Protein AF-A0A7W6DTB0-F1 (afdb_monomer_lite)

Radius of gyration: 39.75 Å; chains: 1; bounding box: 128×56×77 Å

Structure (mmCIF, N/CA/C/O backbone):
data_AF-A0A7W6DTB0-F1
#
_entry.id   AF-A0A7W6DTB0-F1
#
loop_
_atom_site.group_PDB
_atom_site.id
_atom_site.type_symbol
_atom_site.label_atom_id
_atom_site.label_alt_id
_atom_site.label_comp_id
_atom_site.label_asym_id
_atom_site.label_entity_id
_atom_site.label_seq_id
_atom_site.pdbx_PDB_ins_code
_atom_site.Cartn_x
_atom_site.Cartn_y
_atom_site.Cartn_z
_atom_site.occupancy
_atom_site.B_iso_or_equiv
_atom_site.auth_seq_id
_atom_site.auth_comp_id
_atom_site.auth_asym_id
_atom_site.auth_atom_id
_atom_site.pdbx_PDB_model_num
ATOM 1 N N . MET A 1 1 ? 12.690 -7.820 -16.569 1.00 43.00 1 MET A N 1
ATOM 2 C CA . MET A 1 1 ? 12.159 -7.393 -17.875 1.00 43.00 1 MET A CA 1
ATOM 3 C C . MET A 1 1 ? 13.082 -7.971 -18.919 1.00 43.00 1 MET A C 1
ATOM 5 O O . MET A 1 1 ? 14.221 -7.527 -18.996 1.00 43.00 1 MET A O 1
ATOM 9 N N . ASP A 1 2 ? 12.635 -8.997 -19.634 1.00 51.28 2 ASP A N 1
ATOM 10 C CA . ASP A 1 2 ? 13.406 -9.548 -20.745 1.00 51.28 2 ASP A CA 1
ATOM 11 C C . ASP A 1 2 ? 13.369 -8.548 -21.901 1.00 51.28 2 ASP A C 1
ATOM 13 O O . ASP A 1 2 ? 12.318 -8.276 -22.479 1.00 51.28 2 ASP A O 1
ATOM 17 N N . MET A 1 3 ? 14.513 -7.928 -22.186 1.00 57.84 3 MET A N 1
ATOM 18 C CA . MET A 1 3 ? 14.693 -7.148 -23.405 1.00 57.84 3 MET A CA 1
ATOM 19 C C . MET A 1 3 ? 14.917 -8.126 -24.557 1.00 57.84 3 MET A C 1
ATOM 21 O O . MET A 1 3 ? 15.888 -8.884 -24.523 1.00 57.84 3 MET A O 1
ATOM 25 N N . LEU A 1 4 ? 14.048 -8.093 -25.574 1.00 69.25 4 LEU A N 1
ATOM 26 C CA . LEU A 1 4 ? 14.303 -8.800 -26.830 1.00 69.25 4 LEU A CA 1
ATOM 27 C C . LEU A 1 4 ? 15.646 -8.338 -27.404 1.00 69.25 4 LEU A C 1
ATOM 29 O O . LEU A 1 4 ? 15.874 -7.137 -27.573 1.00 69.25 4 LEU A O 1
ATOM 33 N N . LYS A 1 5 ? 16.530 -9.292 -27.704 1.00 81.19 5 LYS A N 1
ATOM 34 C CA . LYS A 1 5 ? 17.807 -9.019 -28.364 1.00 81.19 5 LYS A CA 1
ATOM 35 C C . LYS A 1 5 ? 17.602 -9.077 -29.880 1.00 81.19 5 LYS A C 1
ATOM 37 O O . LYS A 1 5 ? 16.767 -9.842 -30.352 1.00 81.19 5 LYS A O 1
ATOM 42 N N . PRO A 1 6 ? 18.385 -8.323 -30.668 1.00 72.00 6 PRO A N 1
ATOM 43 C CA . PRO A 1 6 ? 18.255 -8.310 -32.128 1.00 72.00 6 PRO A CA 1
ATOM 44 C C . PRO A 1 6 ? 18.489 -9.684 -32.775 1.00 72.00 6 PRO A C 1
ATOM 46 O O . PRO A 1 6 ? 17.991 -9.923 -33.864 1.00 72.00 6 PRO A O 1
ATOM 49 N N . ALA A 1 7 ? 19.203 -10.590 -32.098 1.00 76.12 7 ALA A N 1
ATOM 50 C CA . ALA A 1 7 ? 19.428 -11.963 -32.552 1.00 76.12 7 ALA A CA 1
ATOM 51 C C . ALA A 1 7 ? 18.181 -12.868 -32.461 1.00 76.12 7 ALA A C 1
ATOM 53 O O . ALA A 1 7 ? 18.170 -13.932 -33.070 1.00 76.12 7 ALA A O 1
ATOM 54 N N . ASP A 1 8 ? 17.149 -12.453 -31.718 1.00 80.00 8 ASP A N 1
ATOM 55 C CA . ASP A 1 8 ? 15.912 -13.218 -31.516 1.00 80.00 8 ASP A CA 1
ATOM 56 C C . ASP A 1 8 ? 14.785 -12.762 -32.466 1.00 80.00 8 ASP A C 1
ATOM 58 O O . ASP A 1 8 ? 13.648 -13.232 -32.368 1.00 80.00 8 ASP A O 1
ATOM 62 N N . LEU A 1 9 ? 15.068 -11.806 -33.361 1.00 81.88 9 LEU A N 1
ATOM 63 C CA . LEU A 1 9 ? 14.091 -11.268 -34.303 1.00 81.88 9 LEU A CA 1
ATOM 64 C C . LEU A 1 9 ? 14.043 -12.114 -35.587 1.00 81.88 9 LEU A C 1
ATOM 66 O O . LEU A 1 9 ? 15.088 -12.507 -36.098 1.00 81.88 9 LEU A O 1
ATOM 70 N N . PRO A 1 10 ? 12.848 -12.363 -36.149 1.00 86.19 10 PRO A N 1
ATOM 71 C CA . PRO A 1 10 ? 12.726 -13.004 -37.453 1.00 86.19 10 PRO A CA 1
ATOM 72 C C . PRO A 1 10 ? 13.359 -12.157 -38.568 1.00 86.19 10 PRO A C 1
ATOM 74 O O . PRO A 1 10 ? 13.127 -10.953 -38.623 1.00 86.19 10 PRO A O 1
ATOM 77 N N . ASP A 1 11 ? 14.062 -12.792 -39.507 1.00 85.19 11 ASP A N 1
ATOM 78 C CA . ASP A 1 11 ? 14.639 -12.121 -40.689 1.00 85.19 11 ASP A CA 1
ATOM 79 C C . ASP A 1 11 ? 13.608 -11.845 -41.805 1.00 85.19 11 ASP A C 1
ATOM 81 O O . ASP A 1 11 ? 13.894 -11.148 -42.781 1.00 85.19 11 ASP A O 1
ATOM 85 N N . ASP A 1 12 ? 12.390 -12.384 -41.684 1.00 89.69 12 ASP A N 1
ATOM 86 C CA . ASP A 1 12 ? 11.312 -12.140 -42.642 1.00 89.69 12 ASP A CA 1
ATOM 87 C C . ASP A 1 12 ? 10.673 -10.758 -42.424 1.00 89.69 12 ASP A C 1
ATOM 89 O O . ASP A 1 12 ? 10.117 -10.446 -41.367 1.00 89.69 12 ASP A O 1
ATOM 93 N N . ILE A 1 13 ? 10.692 -9.939 -43.478 1.00 89.75 13 ILE A N 1
ATOM 94 C CA . ILE A 1 13 ? 10.118 -8.589 -43.509 1.00 89.75 13 ILE A CA 1
ATOM 95 C C . ILE A 1 13 ? 8.621 -8.613 -43.162 1.00 89.75 13 ILE A C 1
ATOM 97 O O . ILE A 1 13 ? 8.130 -7.683 -42.516 1.00 89.75 13 ILE A O 1
ATOM 101 N N . ALA A 1 14 ? 7.880 -9.646 -43.576 1.00 90.56 14 ALA A N 1
ATOM 102 C CA . ALA A 1 14 ? 6.459 -9.760 -43.251 1.00 90.56 14 ALA A CA 1
ATOM 103 C C . ALA A 1 14 ? 6.244 -10.013 -41.748 1.00 90.56 14 ALA A C 1
ATOM 105 O O . ALA A 1 14 ? 5.411 -9.349 -41.123 1.00 90.56 14 ALA A O 1
ATOM 106 N N . ALA A 1 15 ? 7.047 -10.898 -41.153 1.00 86.62 15 ALA A N 1
ATOM 107 C CA . ALA A 1 15 ? 7.023 -11.184 -39.721 1.00 86.62 15 ALA A CA 1
ATOM 108 C C . ALA A 1 15 ? 7.429 -9.963 -38.871 1.00 86.62 15 ALA A C 1
ATOM 110 O O . ALA A 1 15 ? 6.774 -9.661 -37.871 1.00 86.62 15 ALA A O 1
ATOM 111 N N . LEU A 1 16 ? 8.442 -9.200 -39.298 1.00 88.69 16 LEU A N 1
ATOM 112 C CA . LEU A 1 16 ? 8.864 -7.967 -38.621 1.00 88.69 16 LEU A CA 1
ATOM 113 C C . LEU A 1 16 ? 7.779 -6.884 -38.636 1.00 88.69 16 LEU A C 1
ATOM 115 O O . LEU A 1 16 ? 7.526 -6.249 -37.612 1.00 88.69 16 LEU A O 1
ATOM 119 N N . LYS A 1 17 ? 7.093 -6.695 -39.771 1.00 88.50 17 LYS A N 1
ATOM 120 C CA . LYS A 1 17 ? 5.973 -5.744 -39.876 1.00 88.50 17 LYS A CA 1
ATOM 121 C C . LYS A 1 17 ? 4.813 -6.128 -38.957 1.00 88.50 17 LYS A C 1
ATOM 123 O O . LYS A 1 17 ? 4.250 -5.256 -38.301 1.00 88.50 17 LYS A O 1
ATOM 128 N N . ALA A 1 18 ? 4.487 -7.418 -38.861 1.00 89.31 18 ALA A N 1
ATOM 129 C CA . ALA A 1 18 ? 3.447 -7.902 -37.954 1.00 89.31 18 ALA A CA 1
ATOM 130 C C . ALA A 1 18 ? 3.811 -7.665 -36.475 1.00 89.31 18 ALA A C 1
ATOM 132 O O . ALA A 1 18 ? 2.971 -7.214 -35.694 1.00 89.31 18 ALA A O 1
ATOM 133 N N . LEU A 1 19 ? 5.072 -7.902 -36.095 1.00 87.69 19 LEU A N 1
ATOM 134 C CA . LEU A 1 19 ? 5.568 -7.627 -34.743 1.00 87.69 19 LEU A CA 1
ATOM 135 C C . LEU A 1 19 ? 5.552 -6.132 -34.403 1.00 87.69 19 LEU A C 1
ATOM 137 O O . LEU A 1 19 ? 5.203 -5.784 -33.273 1.00 87.69 19 LEU A O 1
ATOM 141 N N . LEU A 1 20 ? 5.890 -5.259 -35.358 1.00 91.38 20 LEU A N 1
ATOM 142 C CA . LEU A 1 20 ? 5.845 -3.807 -35.174 1.00 91.38 20 LEU A CA 1
ATOM 143 C C . LEU A 1 20 ? 4.415 -3.335 -34.898 1.00 91.38 20 LEU A C 1
ATOM 145 O O . LEU A 1 20 ? 4.182 -2.688 -33.883 1.00 91.38 20 LEU A O 1
ATOM 149 N N . VAL A 1 21 ? 3.450 -3.744 -35.726 1.00 93.50 21 VAL A N 1
ATOM 150 C CA . VAL A 1 21 ? 2.033 -3.386 -35.545 1.00 93.50 21 VAL A CA 1
ATOM 151 C C . VAL A 1 21 ? 1.495 -3.916 -34.211 1.00 93.50 21 VAL A C 1
ATOM 153 O O . VAL A 1 21 ? 0.800 -3.205 -33.487 1.00 93.50 21 VAL A O 1
ATOM 156 N N . ALA A 1 22 ? 1.860 -5.143 -33.827 1.00 88.44 22 ALA A N 1
ATOM 157 C CA . ALA A 1 22 ? 1.487 -5.692 -32.524 1.00 88.44 22 ALA A CA 1
ATOM 158 C C . ALA A 1 22 ? 2.135 -4.923 -31.355 1.00 88.44 22 ALA A C 1
ATOM 160 O O . ALA A 1 22 ? 1.520 -4.755 -30.301 1.00 88.44 22 ALA A O 1
ATOM 161 N N . SER A 1 23 ? 3.374 -4.455 -31.525 1.00 88.81 23 SER A N 1
ATOM 162 C CA . SER A 1 23 ? 4.086 -3.632 -30.543 1.00 88.81 23 SER A CA 1
ATOM 163 C C . SER A 1 23 ? 3.451 -2.251 -30.390 1.00 88.81 23 SER A C 1
ATOM 165 O O . SER A 1 23 ? 3.178 -1.829 -29.269 1.00 88.81 23 SER A O 1
ATOM 167 N N . GLU A 1 24 ? 3.138 -1.588 -31.502 1.00 93.75 24 GLU A N 1
ATOM 168 C CA . GLU A 1 24 ? 2.432 -0.305 -31.527 1.00 93.75 24 GLU A CA 1
ATOM 169 C C . GLU A 1 24 ? 1.054 -0.422 -30.871 1.00 93.75 24 GLU A C 1
ATOM 171 O O . GLU A 1 24 ? 0.718 0.390 -30.013 1.00 93.75 24 GLU A O 1
ATOM 176 N N . GLY A 1 25 ? 0.307 -1.495 -31.154 1.00 91.69 25 GLY A N 1
ATOM 177 C CA . GLY A 1 25 ? -0.966 -1.774 -30.488 1.00 91.69 25 GLY A CA 1
ATOM 178 C C . GLY A 1 25 ? -0.838 -1.939 -28.968 1.00 91.69 25 GLY A C 1
ATOM 179 O O . GLY A 1 25 ? -1.656 -1.406 -28.219 1.00 91.69 25 GLY A O 1
ATOM 180 N N . ARG A 1 26 ? 0.205 -2.627 -28.479 1.00 90.81 26 ARG A N 1
ATOM 181 C CA . ARG A 1 26 ? 0.488 -2.721 -27.031 1.00 90.81 26 ARG A CA 1
ATOM 182 C C . ARG A 1 26 ? 0.899 -1.377 -26.433 1.00 90.81 26 ARG A C 1
ATOM 184 O O . ARG A 1 26 ? 0.543 -1.098 -25.292 1.00 90.81 26 ARG A O 1
ATOM 191 N N . ASN A 1 27 ? 1.649 -0.563 -27.171 1.00 93.75 27 ASN A N 1
ATOM 192 C CA . ASN A 1 27 ? 2.088 0.751 -26.708 1.00 93.75 27 ASN A CA 1
ATOM 193 C C . ASN A 1 27 ? 0.919 1.733 -26.605 1.00 93.75 27 ASN A C 1
ATOM 195 O O . ASN A 1 27 ? 0.839 2.437 -25.607 1.00 93.75 27 ASN A O 1
ATOM 199 N N . LEU A 1 28 ? -0.017 1.718 -27.558 1.00 94.56 28 LEU A N 1
ATOM 200 C CA . LEU A 1 28 ? -1.231 2.535 -27.493 1.00 94.56 28 LEU A CA 1
ATOM 201 C C . LEU A 1 28 ? -2.075 2.194 -26.260 1.00 94.56 28 LEU A C 1
ATOM 203 O O . LEU A 1 28 ? -2.397 3.085 -25.489 1.00 94.56 28 LEU A O 1
ATOM 207 N N . ARG A 1 29 ? -2.315 0.905 -25.983 1.00 91.44 29 ARG A N 1
ATOM 208 C CA . ARG A 1 29 ? -3.043 0.484 -24.767 1.00 91.44 29 ARG A CA 1
ATOM 209 C C . ARG A 1 29 ? -2.357 0.938 -23.478 1.00 91.44 29 ARG A C 1
ATOM 211 O O . ARG A 1 29 ? -3.016 1.335 -22.522 1.00 91.44 29 ARG A O 1
ATOM 218 N N . LYS A 1 30 ? -1.021 0.869 -23.436 1.00 93.38 30 LYS A N 1
ATOM 219 C CA . LYS A 1 30 ? -0.243 1.379 -22.298 1.00 93.38 30 LYS A CA 1
ATOM 220 C C . LYS A 1 30 ? -0.363 2.894 -22.176 1.00 93.38 30 LYS A C 1
ATOM 222 O O . LYS A 1 30 ? -0.465 3.374 -21.054 1.00 93.38 30 LYS A O 1
ATOM 227 N N . GLN A 1 31 ? -0.368 3.619 -23.293 1.00 95.44 31 GLN A N 1
ATOM 228 C CA . GLN A 1 31 ? -0.538 5.067 -23.302 1.00 95.44 31 GLN A CA 1
ATOM 229 C C . GLN A 1 31 ? -1.930 5.460 -22.799 1.00 95.44 31 GLN A C 1
ATOM 231 O O . GLN A 1 31 ? -2.016 6.246 -21.866 1.00 95.44 31 GLN A O 1
ATOM 236 N N . ASP A 1 32 ? -2.991 4.810 -23.287 1.00 94.56 32 ASP A N 1
ATOM 237 C CA . ASP A 1 32 ? -4.358 5.023 -22.796 1.00 94.56 32 ASP A CA 1
ATOM 238 C C . ASP A 1 32 ? -4.449 4.791 -21.278 1.00 94.56 32 ASP A C 1
ATOM 240 O O . ASP A 1 32 ? -5.110 5.536 -20.552 1.00 94.56 32 ASP A O 1
ATOM 244 N N . ARG A 1 33 ? -3.747 3.770 -20.765 1.00 91.12 33 ARG A N 1
ATOM 245 C CA . ARG A 1 33 ? -3.700 3.482 -19.328 1.00 91.12 33 ARG A CA 1
ATOM 246 C C . ARG A 1 33 ? -2.924 4.536 -18.542 1.00 91.12 33 ARG A C 1
ATOM 248 O O . ARG A 1 33 ? -3.347 4.885 -17.442 1.00 91.12 33 ARG A O 1
ATOM 255 N N . ILE A 1 34 ? -1.803 5.020 -19.073 1.00 96.44 34 ILE A N 1
ATOM 256 C CA . ILE A 1 34 ? -1.033 6.112 -18.466 1.00 96.44 34 ILE A CA 1
ATOM 257 C C . ILE A 1 34 ? -1.914 7.357 -18.378 1.00 96.44 34 ILE A C 1
ATOM 259 O O . ILE A 1 34 ? -2.059 7.900 -17.288 1.00 96.44 34 ILE A O 1
ATOM 263 N N . ASP A 1 35 ? -2.589 7.728 -19.463 1.00 95.50 35 ASP A N 1
ATOM 264 C CA . ASP A 1 35 ? -3.450 8.909 -19.517 1.00 95.50 35 ASP A CA 1
ATOM 265 C C . ASP A 1 35 ? -4.614 8.807 -18.505 1.00 95.50 35 ASP A C 1
ATOM 267 O O . ASP A 1 35 ? -4.926 9.764 -17.789 1.00 95.50 35 ASP A O 1
ATOM 271 N N . GLN A 1 36 ? -5.227 7.623 -18.371 1.00 94.50 36 GLN A N 1
ATOM 272 C CA . GLN A 1 36 ? -6.241 7.355 -17.339 1.00 94.50 36 GLN A CA 1
ATOM 273 C C . GLN A 1 36 ? -5.690 7.513 -15.916 1.00 94.50 36 GLN A C 1
ATOM 275 O O . GLN A 1 36 ? -6.334 8.131 -15.064 1.00 94.50 36 GLN A O 1
ATOM 280 N N . LEU A 1 37 ? -4.514 6.943 -15.642 1.00 93.88 37 LEU A N 1
ATOM 281 C CA . LEU A 1 37 ? -3.882 7.004 -14.324 1.00 93.88 37 LEU A CA 1
ATOM 282 C C . LEU A 1 37 ? -3.453 8.431 -13.975 1.00 93.88 37 LEU A C 1
ATOM 284 O O . LEU A 1 37 ? -3.647 8.866 -12.842 1.00 93.88 37 LEU A O 1
ATOM 288 N N . GLU A 1 38 ? -2.920 9.182 -14.936 1.00 95.75 38 GLU A N 1
ATOM 289 C CA . GLU A 1 38 ? -2.557 10.586 -14.753 1.00 95.75 38 GLU A CA 1
ATOM 290 C C . GLU A 1 38 ? -3.780 11.441 -14.412 1.00 95.75 38 GLU A C 1
ATOM 292 O O . GLU A 1 38 ? -3.711 12.264 -13.494 1.00 95.75 38 GLU A O 1
ATOM 297 N N . LYS A 1 39 ? -4.922 11.196 -15.070 1.00 94.75 39 LYS A N 1
ATOM 298 C CA . LYS A 1 39 ? -6.191 11.856 -14.741 1.00 94.75 39 LYS A CA 1
ATOM 299 C C . LYS A 1 39 ? -6.649 11.539 -13.314 1.00 94.75 39 LYS A C 1
ATOM 301 O O . LYS A 1 39 ? -6.929 12.463 -12.556 1.00 94.75 39 LYS A O 1
ATOM 306 N N . LEU A 1 40 ? -6.658 10.264 -12.922 1.00 91.31 40 LEU A N 1
ATOM 307 C CA . LEU A 1 40 ? -7.021 9.838 -11.561 1.00 91.31 40 LEU A CA 1
ATOM 308 C C . LEU A 1 40 ? -6.123 10.483 -10.499 1.00 91.31 40 LEU A C 1
ATOM 310 O O . LEU A 1 40 ? -6.605 10.980 -9.483 1.00 91.31 40 LEU A O 1
ATOM 314 N N . VAL A 1 41 ? -4.811 10.527 -10.744 1.00 94.62 41 VAL A N 1
ATOM 315 C CA . VAL A 1 41 ? -3.854 11.178 -9.841 1.00 94.62 41 VAL A CA 1
ATOM 316 C C . VAL A 1 41 ? -4.104 12.686 -9.763 1.00 94.62 41 VAL A C 1
ATOM 318 O O . VAL A 1 41 ? -3.995 13.264 -8.679 1.00 94.62 41 VAL A O 1
ATOM 321 N N . ALA A 1 42 ? -4.435 13.341 -10.878 1.00 90.31 42 ALA A N 1
ATOM 322 C CA . ALA A 1 42 ? -4.774 14.761 -10.893 1.00 90.31 42 ALA A CA 1
ATOM 323 C C . ALA A 1 42 ? -6.057 15.054 -10.096 1.00 90.31 42 ALA A C 1
ATOM 325 O O . ALA A 1 42 ? -6.061 15.976 -9.274 1.00 90.31 42 ALA A O 1
ATOM 326 N N . ASP A 1 43 ? -7.100 14.240 -10.272 1.00 86.69 43 ASP A N 1
ATOM 327 C CA . ASP A 1 43 ? -8.366 14.352 -9.542 1.00 86.69 43 ASP A CA 1
ATOM 328 C C . ASP A 1 43 ? -8.158 14.125 -8.036 1.00 86.69 43 ASP A C 1
ATOM 330 O O . ASP A 1 43 ? -8.601 14.929 -7.213 1.00 86.69 43 ASP A O 1
ATOM 334 N N . PHE A 1 44 ? -7.374 13.111 -7.661 1.00 86.62 44 PHE A N 1
ATOM 335 C CA . PHE A 1 44 ? -7.046 12.825 -6.264 1.00 86.62 44 PHE A CA 1
ATOM 336 C C . PHE A 1 44 ? -6.222 13.946 -5.613 1.00 86.62 44 PHE A C 1
ATOM 338 O O . PHE A 1 44 ? -6.500 14.374 -4.492 1.00 86.62 44 PHE A O 1
ATOM 345 N N . ARG A 1 45 ? -5.232 14.498 -6.328 1.00 85.69 45 ARG A N 1
ATOM 346 C CA . ARG A 1 45 ? -4.463 15.664 -5.856 1.00 85.69 45 ARG A CA 1
ATOM 347 C C . ARG A 1 45 ? -5.350 16.890 -5.673 1.00 85.69 45 ARG A C 1
ATOM 349 O O . ARG A 1 45 ? -5.145 17.639 -4.721 1.00 85.69 45 ARG A O 1
ATOM 356 N N . ARG A 1 46 ? -6.331 17.096 -6.552 1.00 83.56 46 ARG A N 1
ATOM 357 C CA . ARG A 1 46 ? -7.311 18.178 -6.422 1.00 83.56 46 ARG A CA 1
ATOM 358 C C . ARG A 1 46 ? -8.263 17.954 -5.246 1.00 83.56 46 ARG A C 1
AT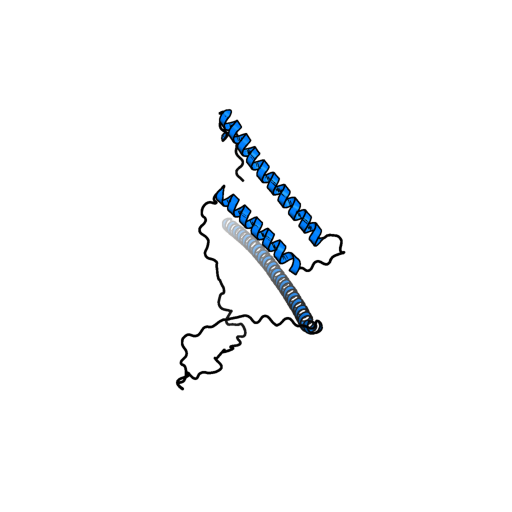OM 360 O O . ARG A 1 46 ? -8.610 18.929 -4.595 1.00 83.56 46 ARG A O 1
ATOM 367 N N . ALA A 1 47 ? -8.649 16.718 -4.942 1.00 78.88 47 ALA A N 1
ATOM 368 C CA . ALA A 1 47 ? -9.464 16.407 -3.768 1.00 78.88 47 ALA A CA 1
ATOM 369 C C . ALA A 1 47 ? -8.698 16.643 -2.451 1.00 78.88 47 ALA A C 1
ATOM 371 O O . ALA A 1 47 ? -9.226 17.262 -1.532 1.00 78.88 47 ALA A O 1
ATOM 372 N N . LEU A 1 48 ? -7.430 16.220 -2.376 1.00 74.31 48 LEU A N 1
ATOM 373 C CA . LEU A 1 48 ? -6.602 16.372 -1.170 1.00 74.31 48 LEU A CA 1
ATOM 374 C C . LEU A 1 48 ? -6.087 17.799 -0.943 1.00 74.31 48 LEU A C 1
ATOM 376 O O . LEU A 1 48 ? -6.012 18.265 0.194 1.00 74.31 48 LEU A O 1
ATOM 380 N N . PHE A 1 49 ? -5.673 18.474 -2.017 1.00 78.56 49 PHE A N 1
ATOM 381 C CA . PHE A 1 49 ? -4.942 19.746 -1.957 1.00 78.56 49 PHE A CA 1
ATOM 382 C C . PHE A 1 49 ? -5.640 20.884 -2.712 1.00 78.56 49 PHE A C 1
ATOM 384 O O . PHE A 1 49 ? -5.043 21.942 -2.919 1.00 78.56 49 PHE A O 1
ATOM 391 N N . GLY A 1 50 ? -6.885 20.682 -3.149 1.00 72.75 50 GLY A N 1
ATOM 392 C CA . GLY A 1 50 ? -7.691 21.701 -3.817 1.00 72.75 50 GLY A CA 1
ATOM 393 C C . GLY A 1 50 ? -7.971 22.916 -2.936 1.00 72.75 50 GLY A C 1
ATOM 394 O O . GLY A 1 50 ? -7.631 22.960 -1.752 1.00 72.75 50 GLY A O 1
ATOM 395 N N . ALA A 1 51 ? -8.593 23.941 -3.528 1.00 66.56 51 ALA A N 1
ATOM 396 C CA . ALA A 1 51 ? -8.963 25.150 -2.801 1.00 66.56 51 ALA A CA 1
ATOM 397 C C . ALA A 1 51 ? -9.758 24.764 -1.542 1.00 66.56 51 ALA A C 1
ATOM 399 O O . ALA A 1 51 ? -10.814 24.150 -1.652 1.00 66.56 51 ALA A O 1
ATOM 400 N N . ARG A 1 52 ? -9.229 25.127 -0.362 1.00 56.16 52 ARG A N 1
ATOM 401 C CA . ARG A 1 52 ? -9.683 24.792 1.012 1.00 56.16 52 ARG A CA 1
ATOM 402 C C . ARG A 1 52 ? -11.149 25.161 1.350 1.00 56.16 52 ARG A C 1
ATOM 404 O O . ARG A 1 52 ? -11.492 25.223 2.527 1.00 56.16 52 ARG A O 1
ATOM 411 N N . SER A 1 53 ? -11.990 25.464 0.364 1.00 54.91 53 SER A N 1
ATOM 412 C CA . SER A 1 53 ? -13.347 25.988 0.527 1.00 54.91 53 SER A CA 1
ATOM 413 C C . SER A 1 53 ? -14.409 24.923 0.802 1.00 54.91 53 SER A C 1
ATOM 415 O O . SER A 1 53 ? -15.486 25.280 1.263 1.00 54.91 53 SER A O 1
ATOM 417 N N . GLU A 1 54 ? -14.132 23.641 0.582 1.00 57.84 54 GLU A N 1
ATOM 418 C CA . GLU A 1 54 ? -15.051 22.561 0.943 1.00 57.84 54 GLU A CA 1
ATOM 419 C C . GLU A 1 54 ? -14.256 21.524 1.728 1.00 57.84 54 GLU A C 1
ATOM 421 O O . GLU A 1 54 ? -13.469 20.760 1.172 1.00 57.84 54 GLU A O 1
ATOM 426 N N . LYS A 1 55 ? -14.401 21.530 3.057 1.00 58.66 55 LYS A N 1
ATOM 427 C CA . LYS A 1 55 ? -13.969 20.388 3.865 1.00 58.66 55 LYS A CA 1
ATOM 428 C C . LYS A 1 55 ? -14.878 19.222 3.471 1.00 58.66 55 LYS A C 1
ATOM 430 O O . LYS A 1 55 ? -15.996 19.147 3.961 1.00 58.66 55 LYS A O 1
ATOM 435 N N . THR A 1 56 ? -14.426 18.398 2.532 1.00 62.69 56 THR A N 1
ATOM 436 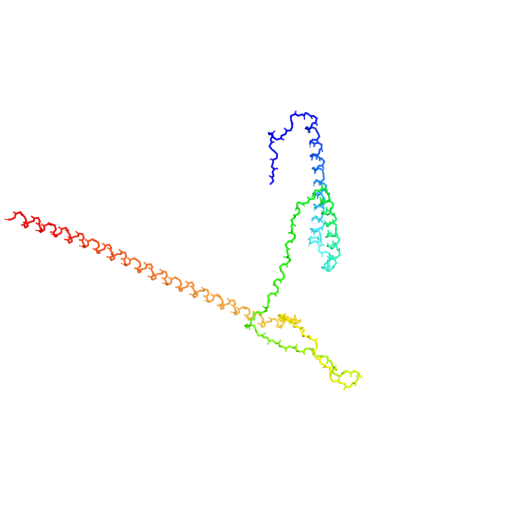C CA . THR A 1 56 ? -15.114 17.161 2.148 1.00 62.69 56 THR A CA 1
ATOM 437 C C . THR A 1 56 ? -14.910 16.147 3.269 1.00 62.69 56 THR A C 1
ATOM 439 O O . THR A 1 56 ? -13.787 15.990 3.757 1.00 62.69 56 THR A O 1
ATOM 442 N N . ASP A 1 57 ? -15.995 15.529 3.724 1.00 67.25 57 ASP A N 1
ATOM 443 C CA . ASP A 1 57 ? -15.979 14.521 4.784 1.00 67.25 57 ASP A CA 1
ATOM 444 C C . ASP A 1 57 ? -15.234 13.262 4.296 1.00 67.25 57 ASP A C 1
ATOM 446 O O . ASP A 1 57 ? -15.521 12.801 3.190 1.00 67.25 57 ASP A O 1
ATOM 450 N N . PRO A 1 58 ? -14.272 12.698 5.052 1.00 66.06 58 PRO A N 1
ATOM 451 C CA . PRO A 1 58 ? -13.615 11.440 4.706 1.00 66.06 58 PRO A CA 1
ATOM 452 C C . PRO A 1 58 ? -14.570 10.294 4.339 1.00 66.06 58 PRO A C 1
ATOM 454 O O . PRO A 1 58 ? -14.255 9.538 3.420 1.00 66.06 58 PRO A O 1
ATOM 457 N N . GLU A 1 59 ? -15.741 10.202 4.981 1.00 67.94 59 GLU A N 1
ATOM 458 C CA . GLU A 1 59 ? -16.765 9.185 4.668 1.00 67.94 59 GLU A CA 1
ATOM 459 C C . GLU A 1 59 ? -17.369 9.365 3.260 1.00 67.94 59 GLU A C 1
ATOM 461 O O . GLU A 1 59 ? -17.826 8.410 2.639 1.00 67.94 59 GLU A O 1
ATOM 466 N N . GLN A 1 60 ? -17.299 10.570 2.682 1.00 67.31 60 GLN A N 1
ATOM 467 C CA . GLN A 1 60 ? -17.779 10.840 1.322 1.00 67.31 60 GLN A CA 1
ATOM 468 C C . GLN A 1 60 ? -16.879 10.212 0.236 1.00 67.31 60 GLN A C 1
ATOM 470 O O . GLN A 1 60 ? -17.307 10.077 -0.912 1.00 67.31 60 GLN A O 1
ATOM 475 N N . PHE A 1 61 ? -15.643 9.815 0.569 1.00 74.50 61 PHE A N 1
ATOM 476 C CA . PHE A 1 61 ? -14.727 9.169 -0.376 1.00 74.50 61 PHE A CA 1
ATOM 477 C C . PHE A 1 61 ? -14.874 7.648 -0.438 1.00 74.50 61 PHE A C 1
ATOM 479 O O . PHE A 1 61 ? -14.391 7.068 -1.405 1.00 74.50 61 PHE A O 1
ATOM 486 N N . GLU A 1 62 ? -15.528 7.000 0.531 1.00 79.56 62 GLU A N 1
ATOM 487 C CA . GLU A 1 62 ? -15.626 5.531 0.566 1.00 79.56 62 GLU A CA 1
ATOM 488 C C . GLU A 1 62 ? -16.285 4.979 -0.699 1.00 79.56 62 GLU A C 1
ATOM 490 O O . GLU A 1 62 ? -15.698 4.135 -1.370 1.00 79.56 62 GLU A O 1
ATOM 495 N N . LEU A 1 63 ? -17.418 5.551 -1.115 1.00 79.50 63 LEU A N 1
ATOM 496 C CA . LEU A 1 63 ? -18.107 5.120 -2.334 1.00 79.50 63 LEU A CA 1
ATOM 497 C C . LEU A 1 63 ? -17.254 5.332 -3.597 1.00 79.50 63 LEU A C 1
ATOM 499 O O . LEU A 1 63 ? -17.196 4.473 -4.472 1.00 79.50 63 LEU A O 1
ATOM 503 N N . ALA A 1 64 ? -16.545 6.461 -3.686 1.00 79.44 64 ALA A N 1
ATOM 504 C CA . ALA A 1 64 ? -15.673 6.743 -4.826 1.00 79.44 64 ALA A CA 1
ATOM 505 C C . ALA A 1 64 ? -14.456 5.803 -4.873 1.00 79.44 64 ALA A C 1
ATOM 507 O O . ALA A 1 64 ? -13.979 5.459 -5.954 1.00 79.44 64 ALA A O 1
ATOM 508 N N . LEU A 1 65 ? -13.943 5.391 -3.712 1.00 85.12 65 LEU A N 1
ATOM 509 C CA . LEU A 1 65 ? -12.851 4.428 -3.609 1.00 85.12 65 LEU A CA 1
ATOM 510 C C . LEU A 1 65 ? -13.324 3.015 -3.968 1.00 85.12 65 LEU A C 1
ATOM 512 O O . LEU A 1 65 ? -12.634 2.342 -4.730 1.00 85.12 65 LEU A O 1
ATOM 516 N N . GLU A 1 66 ? -14.512 2.603 -3.521 1.00 85.81 66 GLU A N 1
ATOM 517 C CA . GLU A 1 66 ? -15.137 1.334 -3.919 1.00 85.81 66 GLU A CA 1
ATOM 518 C C . GLU A 1 66 ? -15.373 1.257 -5.439 1.00 85.81 66 GLU A C 1
ATOM 520 O O . GLU A 1 66 ? -15.079 0.234 -6.070 1.00 85.81 66 GLU A O 1
ATOM 525 N N . ASP A 1 67 ? -15.826 2.350 -6.062 1.00 87.25 67 ASP A N 1
ATOM 526 C CA . ASP A 1 67 ? -16.002 2.435 -7.517 1.00 87.25 67 ASP A CA 1
ATOM 527 C C . ASP A 1 67 ? -14.662 2.291 -8.263 1.00 87.25 67 ASP A C 1
ATOM 529 O O . ASP A 1 67 ? -14.573 1.596 -9.282 1.00 87.25 67 ASP A O 1
ATOM 533 N N . ILE A 1 68 ? -13.592 2.907 -7.744 1.00 86.25 68 ILE A N 1
ATOM 534 C CA . ILE A 1 68 ? -12.237 2.786 -8.303 1.00 86.25 68 ILE A CA 1
ATOM 535 C C . ILE A 1 68 ? -11.712 1.355 -8.152 1.00 86.25 68 ILE A C 1
ATOM 537 O O . ILE A 1 68 ? -11.171 0.802 -9.113 1.00 86.25 68 ILE A O 1
ATOM 541 N N . GLU A 1 69 ? -11.875 0.737 -6.983 1.00 88.69 69 GLU A N 1
ATOM 542 C CA . GLU A 1 69 ? -11.471 -0.651 -6.738 1.00 88.69 69 GLU A CA 1
ATOM 543 C C . GLU A 1 69 ? -12.206 -1.619 -7.669 1.00 88.69 69 GLU A C 1
ATOM 545 O O . GLU A 1 69 ? -11.590 -2.506 -8.267 1.00 88.69 69 GLU A O 1
ATOM 550 N N . THR A 1 70 ? -13.504 -1.396 -7.874 1.00 89.56 70 THR A N 1
ATOM 551 C CA . THR A 1 70 ? -14.325 -2.186 -8.795 1.00 89.56 70 THR A CA 1
ATOM 552 C C . THR A 1 70 ? -13.850 -2.021 -10.239 1.00 89.56 70 THR A C 1
ATOM 554 O O . THR A 1 70 ? -13.648 -3.014 -10.943 1.00 89.56 70 THR A O 1
ATOM 557 N N . ALA A 1 71 ? -13.589 -0.788 -10.684 1.00 83.94 71 ALA A N 1
ATOM 558 C CA . ALA A 1 71 ? -13.052 -0.522 -12.017 1.00 83.94 71 ALA A CA 1
ATOM 559 C C . ALA A 1 71 ? -11.668 -1.163 -12.223 1.00 83.94 71 ALA A C 1
ATOM 561 O O . ALA A 1 71 ? -11.389 -1.727 -13.282 1.00 83.94 71 ALA A O 1
ATOM 562 N N . MET A 1 72 ? -10.802 -1.132 -11.206 1.00 84.31 72 MET A N 1
ATOM 563 C CA . MET A 1 72 ? -9.512 -1.821 -11.239 1.00 84.31 72 MET A CA 1
ATOM 564 C C . MET A 1 72 ? -9.676 -3.339 -11.343 1.00 84.31 72 MET A C 1
ATOM 566 O O . MET A 1 72 ? -8.961 -3.967 -12.122 1.00 84.31 72 MET A O 1
ATOM 570 N N . ALA A 1 73 ? -10.613 -3.933 -10.601 1.00 88.88 73 ALA A N 1
ATOM 571 C CA . ALA A 1 73 ? -10.885 -5.365 -10.660 1.00 88.88 73 ALA A CA 1
ATOM 572 C C . ALA A 1 73 ? -11.358 -5.810 -12.053 1.00 88.88 73 ALA A C 1
ATOM 574 O O . ALA A 1 73 ? -10.912 -6.850 -12.538 1.00 88.88 73 ALA A O 1
ATOM 575 N N . VAL A 1 74 ? -12.195 -5.008 -12.722 1.00 87.00 74 VAL A N 1
ATOM 576 C CA . VAL A 1 74 ? -12.633 -5.266 -14.105 1.00 87.00 74 VAL A CA 1
ATOM 577 C C . VAL A 1 74 ? -11.444 -5.254 -15.063 1.00 87.00 74 VAL A C 1
ATOM 579 O O . VAL A 1 74 ? -11.239 -6.230 -15.780 1.00 87.00 74 VAL A O 1
ATOM 582 N N . VAL A 1 75 ? -10.607 -4.213 -15.021 1.00 80.19 75 VAL A N 1
ATOM 583 C CA . VAL A 1 75 ? -9.414 -4.119 -15.882 1.00 80.19 75 VAL A CA 1
ATOM 584 C C . VAL A 1 75 ? -8.461 -5.290 -15.634 1.00 80.19 75 VAL A C 1
ATOM 586 O O . VAL A 1 75 ? -7.980 -5.913 -16.574 1.00 80.19 75 VAL A O 1
ATOM 589 N N . HIS A 1 76 ? -8.221 -5.650 -14.371 1.00 78.50 76 HIS A N 1
ATOM 590 C CA . HIS A 1 76 ? -7.376 -6.796 -14.039 1.00 78.50 76 HIS A CA 1
ATOM 591 C C . HIS A 1 76 ? -7.957 -8.130 -14.524 1.00 78.50 76 HIS A C 1
ATOM 593 O O . HIS A 1 76 ? -7.193 -9.018 -14.907 1.00 78.50 76 HIS A O 1
ATOM 599 N N . ALA A 1 77 ? -9.282 -8.286 -14.525 1.00 83.00 77 ALA A N 1
ATOM 600 C CA . ALA A 1 77 ? -9.940 -9.463 -15.077 1.00 83.00 77 ALA A CA 1
ATOM 601 C C . ALA A 1 77 ? -9.825 -9.519 -16.611 1.00 83.00 77 ALA A C 1
ATOM 603 O O . ALA A 1 77 ? -9.565 -10.591 -17.158 1.00 83.00 77 ALA A O 1
ATOM 604 N N . GLU A 1 78 ? -9.962 -8.383 -17.299 1.00 79.94 78 GLU A N 1
ATOM 605 C CA . GLU A 1 78 ? -9.747 -8.271 -18.747 1.00 79.94 78 GLU A CA 1
ATOM 606 C C . GLU A 1 78 ? -8.294 -8.593 -19.126 1.00 79.94 78 GLU A C 1
ATOM 608 O O . GLU A 1 78 ? -8.052 -9.402 -20.023 1.00 79.94 78 GLU A O 1
ATOM 613 N N . ASP A 1 79 ? -7.324 -8.040 -18.394 1.00 76.19 79 ASP A N 1
ATOM 614 C CA . ASP A 1 79 ? -5.900 -8.323 -18.584 1.00 76.19 79 ASP A CA 1
ATOM 615 C C . ASP A 1 79 ? -5.587 -9.810 -18.360 1.00 76.19 79 ASP A C 1
ATOM 617 O O . ASP A 1 79 ? -4.890 -10.422 -19.167 1.00 76.19 79 ASP A O 1
ATOM 621 N N . ALA A 1 80 ? -6.145 -10.425 -17.310 1.00 78.00 80 ALA A N 1
ATOM 622 C CA . ALA A 1 80 ? -5.971 -11.851 -17.032 1.00 78.00 80 ALA A CA 1
ATOM 623 C C . ALA A 1 80 ? -6.660 -12.762 -18.066 1.00 78.00 80 ALA A C 1
ATOM 625 O O . ALA A 1 80 ? -6.248 -13.907 -18.242 1.00 78.00 80 ALA A O 1
ATOM 626 N N . ALA A 1 81 ? -7.700 -12.284 -18.752 1.00 77.25 81 ALA A N 1
ATOM 627 C CA . ALA A 1 81 ? -8.321 -13.009 -19.858 1.00 77.25 81 ALA A CA 1
ATOM 628 C C . ALA A 1 81 ? -7.487 -12.920 -21.149 1.00 77.25 81 ALA A C 1
ATOM 630 O O . ALA A 1 81 ? -7.472 -13.865 -21.938 1.00 77.25 81 ALA A O 1
ATOM 631 N N . LEU A 1 82 ? -6.797 -11.795 -21.364 1.00 73.56 82 LEU A N 1
ATOM 632 C CA . LEU A 1 82 ? -5.932 -11.564 -22.524 1.00 73.56 82 LEU A CA 1
ATOM 633 C C . LEU A 1 82 ? -4.552 -12.223 -22.381 1.00 73.56 82 LEU A C 1
ATOM 635 O O . LEU A 1 82 ? -4.011 -12.704 -23.377 1.00 73.56 82 LEU A O 1
ATOM 639 N N . ASP A 1 83 ? -3.993 -12.246 -21.171 1.00 68.94 83 ASP A N 1
ATOM 640 C CA . ASP A 1 83 ? -2.703 -12.858 -20.847 1.00 68.94 83 ASP A CA 1
ATOM 641 C C . ASP A 1 83 ? -2.797 -13.586 -19.489 1.00 68.94 83 ASP A C 1
ATOM 643 O O . ASP A 1 83 ? -2.516 -13.005 -18.432 1.00 68.94 83 ASP A O 1
ATOM 647 N N . PRO A 1 84 ? -3.274 -14.847 -19.478 1.00 68.56 84 PRO A N 1
ATOM 648 C CA . PRO A 1 84 ? -3.530 -15.566 -18.241 1.00 68.56 84 PRO A CA 1
ATOM 649 C C . PRO A 1 84 ? -2.226 -15.802 -17.470 1.00 68.56 84 PRO A C 1
ATOM 651 O O . PRO A 1 84 ? -1.309 -16.452 -17.983 1.00 68.56 84 PRO A O 1
ATOM 654 N N . PRO A 1 85 ? -2.122 -15.333 -16.210 1.00 64.25 85 PRO A N 1
ATOM 655 C CA . PRO A 1 85 ? -0.933 -15.571 -15.412 1.00 64.25 85 PRO A CA 1
ATOM 656 C C . PRO A 1 85 ? -0.760 -17.074 -15.180 1.00 64.25 85 PRO A C 1
ATOM 658 O O . PRO A 1 85 ? -1.717 -17.785 -14.867 1.00 64.25 85 PRO A O 1
ATOM 661 N N . ALA A 1 86 ? 0.479 -17.564 -15.292 1.00 69.25 86 ALA A N 1
ATOM 662 C CA . ALA A 1 86 ? 0.811 -18.950 -14.971 1.00 69.25 86 ALA A CA 1
ATOM 663 C C . ALA A 1 86 ? 0.251 -19.312 -13.585 1.00 69.25 86 ALA A C 1
ATOM 665 O O . ALA A 1 86 ? 0.538 -18.619 -12.604 1.00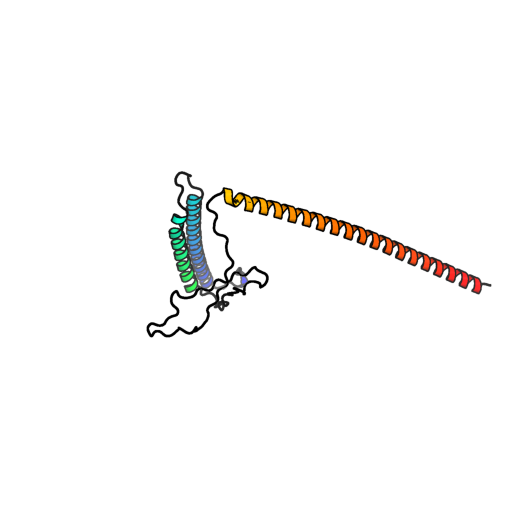 69.25 86 ALA A O 1
ATOM 666 N N . SER A 1 87 ? -0.558 -20.377 -13.510 1.00 60.72 87 SER A N 1
ATOM 667 C CA . SER A 1 87 ? -1.309 -20.752 -12.309 1.00 60.72 87 SER A CA 1
ATOM 668 C C . SER A 1 87 ? -0.370 -20.931 -11.113 1.00 60.72 87 SER A C 1
ATOM 670 O O . SER A 1 87 ? 0.275 -21.970 -10.949 1.00 60.72 87 SER A O 1
ATOM 672 N N . ARG A 1 88 ? -0.274 -19.918 -10.253 1.00 65.00 88 ARG A N 1
ATOM 673 C CA . ARG A 1 88 ? 0.358 -20.064 -8.945 1.00 65.00 88 ARG A CA 1
ATOM 674 C C . ARG A 1 88 ? -0.703 -20.580 -7.995 1.00 65.00 88 ARG A C 1
ATOM 676 O O . ARG A 1 88 ? -1.709 -19.913 -7.783 1.00 65.00 88 ARG A O 1
ATOM 683 N N . ALA A 1 89 ? -0.464 -21.760 -7.428 1.00 63.53 89 ALA A N 1
ATOM 684 C CA . ALA A 1 89 ? -1.285 -22.290 -6.351 1.00 63.53 89 ALA A CA 1
ATOM 685 C C . ALA A 1 89 ? -1.419 -21.223 -5.255 1.00 63.53 89 ALA A C 1
ATOM 687 O O . ALA A 1 89 ? -0.415 -20.764 -4.697 1.00 63.53 89 ALA A O 1
ATOM 688 N N . THR A 1 90 ? -2.654 -20.799 -4.989 1.00 60.66 90 THR A N 1
ATOM 689 C CA . THR A 1 90 ? -2.972 -19.847 -3.930 1.00 60.66 90 THR A CA 1
ATOM 690 C C . THR A 1 90 ? -2.447 -20.418 -2.622 1.00 60.66 90 THR A C 1
ATOM 692 O O . THR A 1 90 ? -2.900 -21.471 -2.171 1.00 60.66 90 THR A O 1
ATOM 695 N N . LYS A 1 91 ? -1.444 -19.764 -2.024 1.00 67.88 91 LYS A N 1
ATOM 696 C CA . LYS A 1 91 ? -0.962 -20.171 -0.702 1.00 67.88 91 LYS A CA 1
ATOM 697 C C . LYS A 1 91 ? -2.141 -20.096 0.273 1.00 67.88 91 LYS A C 1
ATOM 699 O O . LYS A 1 91 ? -2.839 -19.078 0.266 1.00 67.88 91 LYS A O 1
ATOM 704 N N . PRO A 1 92 ? -2.365 -21.124 1.108 1.00 60.19 92 PRO A N 1
ATOM 705 C CA . PRO A 1 92 ? -3.391 -21.058 2.134 1.00 60.19 92 PRO A CA 1
ATOM 706 C C . PRO A 1 92 ? -3.136 -19.828 3.006 1.00 60.19 92 PRO A C 1
ATOM 708 O O . PRO A 1 92 ? -2.002 -19.552 3.411 1.00 60.19 92 PRO A O 1
ATOM 711 N N . ARG A 1 93 ? -4.197 -19.052 3.238 1.00 62.41 93 ARG A N 1
ATOM 712 C CA . ARG A 1 93 ? -4.153 -17.851 4.068 1.00 62.41 93 ARG A CA 1
ATOM 713 C C . ARG A 1 93 ? -3.685 -18.268 5.459 1.00 62.41 93 ARG A C 1
ATOM 715 O O . ARG A 1 93 ? -4.344 -19.062 6.119 1.00 62.41 93 ARG A O 1
ATOM 722 N N . ASN A 1 94 ? -2.535 -17.755 5.886 1.00 58.81 94 ASN A N 1
ATOM 723 C CA . ASN A 1 94 ? -1.996 -18.036 7.207 1.00 58.81 94 ASN A CA 1
ATOM 724 C C . ASN A 1 94 ? -2.851 -17.321 8.265 1.00 58.81 94 ASN A C 1
ATOM 726 O O . ASN A 1 94 ? -2.592 -16.171 8.617 1.00 58.81 94 ASN A O 1
ATOM 730 N N . THR A 1 95 ? -3.899 -17.981 8.750 1.00 55.03 95 THR A N 1
ATOM 731 C CA . THR A 1 95 ? -4.671 -17.545 9.915 1.00 55.03 95 THR A CA 1
ATOM 732 C C . THR A 1 95 ? -3.924 -17.927 11.189 1.00 55.03 95 THR A C 1
ATOM 734 O O . THR A 1 95 ? -4.411 -18.701 12.005 1.00 55.03 95 THR A O 1
ATOM 737 N N . ASN A 1 96 ? -2.728 -17.371 11.378 1.00 54.28 96 ASN A N 1
ATOM 738 C CA . ASN A 1 96 ? -2.020 -17.409 12.654 1.00 54.28 96 ASN A CA 1
ATOM 739 C C . ASN A 1 96 ? -2.677 -16.416 13.627 1.00 54.28 96 ASN A C 1
ATOM 741 O O . ASN A 1 96 ? -2.078 -15.421 14.027 1.00 54.28 96 ASN A O 1
ATOM 745 N N . ARG A 1 97 ? -3.923 -16.682 14.033 1.00 56.16 97 ARG A N 1
ATOM 746 C CA . ARG A 1 97 ? -4.393 -16.226 15.345 1.00 56.16 97 ARG A CA 1
ATOM 747 C C . ARG A 1 97 ? -3.907 -17.271 16.343 1.00 56.16 97 ARG A C 1
ATOM 749 O O . ARG A 1 97 ? -4.652 -18.158 16.734 1.00 56.16 97 ARG A O 1
ATOM 756 N N . GLY A 1 98 ? -2.607 -17.245 16.636 1.00 66.31 98 GLY A N 1
ATOM 757 C CA . GLY A 1 98 ? -2.066 -18.053 17.725 1.00 66.31 98 GLY A CA 1
ATOM 758 C C . GLY A 1 98 ? -2.795 -17.699 19.023 1.00 66.31 98 GLY A C 1
ATOM 759 O O . GLY A 1 98 ? -3.188 -16.546 19.204 1.00 66.31 98 GLY A O 1
ATOM 760 N N . SER A 1 99 ? -2.985 -18.686 19.899 1.00 71.88 99 SER A N 1
ATOM 761 C CA . SER A 1 99 ? -3.536 -18.476 21.245 1.00 71.88 99 SER A CA 1
ATOM 762 C C . SER A 1 99 ? -2.803 -17.336 21.950 1.00 71.88 99 SER A C 1
ATOM 764 O O . SER A 1 99 ? -1.573 -17.240 21.823 1.00 71.88 99 SER A O 1
ATOM 766 N N . LEU A 1 100 ? -3.517 -16.501 22.710 1.00 73.94 100 LEU A N 1
ATOM 767 C CA . LEU A 1 100 ? -2.868 -15.404 23.419 1.00 73.94 100 LEU A CA 1
ATOM 768 C C . LEU A 1 100 ? -1.832 -15.969 24.415 1.00 73.94 100 LEU A C 1
ATOM 770 O O . LEU A 1 100 ? -2.065 -17.004 25.047 1.00 73.94 100 LEU A O 1
ATOM 774 N N . PRO A 1 101 ? -0.664 -15.320 24.569 1.00 79.75 101 PRO A N 1
ATOM 775 C CA . PRO A 1 101 ? 0.349 -15.765 25.517 1.00 79.75 101 PRO A CA 1
ATOM 776 C C . PRO A 1 101 ? -0.192 -15.948 26.946 1.00 79.75 101 PRO A C 1
ATOM 778 O O . PRO A 1 101 ? -0.841 -15.062 27.493 1.00 79.75 101 PRO A O 1
ATOM 781 N N . LYS A 1 102 ? 0.161 -17.069 27.595 1.00 78.19 102 LYS A N 1
ATOM 782 C CA . LYS A 1 102 ? -0.322 -17.451 28.944 1.00 78.19 102 LYS A CA 1
ATOM 783 C C . LYS A 1 102 ? 0.029 -16.474 30.075 1.00 78.19 102 LYS A C 1
ATOM 785 O O . LYS A 1 102 ? -0.529 -16.580 31.156 1.00 78.19 102 LYS A O 1
ATOM 790 N N . HIS A 1 103 ? 0.996 -15.585 29.858 1.00 76.75 103 HIS A N 1
ATOM 791 C CA . HIS A 1 103 ? 1.469 -14.633 30.867 1.00 76.75 103 HIS A CA 1
ATOM 792 C C . HIS A 1 103 ? 0.680 -13.314 30.872 1.00 76.75 103 HIS A C 1
ATOM 794 O O . HIS A 1 103 ? 0.934 -12.462 31.721 1.00 76.75 103 HIS A O 1
ATOM 800 N N . LEU A 1 104 ? -0.235 -13.116 29.917 1.00 74.81 104 LEU A N 1
ATOM 801 C CA . LEU A 1 104 ? -1.152 -11.980 29.923 1.00 74.81 104 LEU A CA 1
ATOM 802 C C . LEU A 1 104 ? -2.248 -12.210 30.967 1.00 74.81 104 LEU A C 1
ATOM 804 O O . LEU A 1 104 ? -2.715 -13.332 31.155 1.00 74.81 104 LEU A O 1
ATOM 808 N N . HIS A 1 105 ? -2.662 -11.134 31.635 1.00 72.44 105 HIS A N 1
ATOM 809 C CA . HIS A 1 105 ? -3.782 -11.166 32.570 1.00 72.44 105 HIS A CA 1
ATOM 810 C C . HIS A 1 105 ? -5.060 -11.592 31.831 1.00 72.44 105 HIS A C 1
ATOM 812 O O . HIS A 1 105 ? -5.500 -10.897 30.915 1.00 72.44 105 HIS A O 1
ATOM 818 N N . ARG A 1 106 ? -5.631 -12.740 32.210 1.00 82.62 106 ARG A N 1
ATOM 819 C CA . ARG A 1 106 ? -6.851 -13.302 31.620 1.00 82.62 106 ARG A CA 1
ATOM 820 C C . ARG A 1 106 ? -8.044 -12.938 32.498 1.00 82.62 106 ARG A C 1
ATOM 822 O O . ARG A 1 106 ? -8.011 -13.183 33.699 1.00 82.62 106 ARG A O 1
ATOM 829 N N . ILE A 1 107 ? -9.071 -12.353 31.893 1.00 78.19 107 ILE A N 1
ATOM 830 C CA . ILE A 1 107 ? -10.378 -12.136 32.516 1.00 78.19 107 ILE A CA 1
ATOM 831 C C . ILE A 1 107 ? -11.330 -13.119 31.835 1.00 78.19 107 ILE A C 1
ATOM 833 O O . ILE A 1 107 ? -11.430 -13.113 30.610 1.00 78.19 107 ILE A O 1
ATOM 837 N N . GLU A 1 108 ? -11.953 -14.003 32.610 1.00 79.88 108 GLU A N 1
ATOM 838 C CA . GLU A 1 108 ? -12.903 -15.000 32.106 1.00 79.88 108 GLU A CA 1
ATOM 839 C C . GLU A 1 108 ? -14.326 -14.477 32.317 1.00 79.88 108 GLU A C 1
ATOM 841 O O . GLU A 1 108 ? -14.760 -14.280 33.451 1.00 79.88 108 GLU A O 1
ATOM 846 N N . GLU A 1 109 ? -15.038 -14.225 31.218 1.00 81.00 109 GLU A N 1
ATOM 847 C CA . GLU A 1 109 ? -16.456 -13.867 31.221 1.00 81.00 109 GLU A CA 1
ATOM 848 C C . GLU A 1 109 ? -17.247 -15.036 30.630 1.00 81.00 109 GLU A C 1
ATOM 850 O O . GLU A 1 109 ? -17.127 -15.347 29.444 1.00 81.00 109 GLU A O 1
ATOM 855 N N . VAL A 1 110 ? -18.028 -15.712 31.472 1.00 83.44 110 VAL A N 1
ATOM 856 C CA . VAL A 1 110 ? -18.888 -16.820 31.046 1.00 83.44 110 VAL A CA 1
ATOM 857 C C . VAL A 1 110 ? -20.247 -16.247 30.654 1.00 83.44 110 VAL A C 1
ATOM 859 O O . VAL A 1 110 ? -20.966 -15.710 31.495 1.00 83.44 110 VAL A O 1
ATOM 862 N N . ILE A 1 111 ? -20.598 -16.356 29.371 1.00 82.31 111 ILE A N 1
ATOM 863 C CA . ILE A 1 111 ? -21.893 -15.907 28.846 1.00 82.31 111 ILE A CA 1
ATOM 864 C C . ILE A 1 111 ? -22.875 -17.080 28.921 1.00 82.31 111 ILE A C 1
ATOM 866 O O . ILE A 1 111 ? -22.921 -17.928 28.029 1.00 82.31 111 ILE A O 1
ATOM 870 N N . GLU A 1 112 ? -23.660 -17.135 29.995 1.00 83.31 112 GLU A N 1
ATOM 871 C CA . GLU A 1 112 ? -24.736 -18.119 30.152 1.00 83.31 112 GLU A CA 1
ATOM 872 C C . GLU A 1 112 ? -26.079 -17.577 29.631 1.00 83.31 112 GLU A C 1
ATOM 874 O O . GLU A 1 112 ? -26.339 -16.372 29.698 1.00 83.31 112 GLU A O 1
ATOM 879 N N . PRO A 1 113 ? -26.971 -18.440 29.108 1.00 82.50 113 PRO A N 1
ATOM 880 C CA . PRO A 1 113 ? -28.318 -18.026 28.738 1.00 82.50 113 PRO A CA 1
ATOM 881 C C . PRO A 1 113 ? -29.127 -17.619 29.977 1.00 82.50 113 PRO A C 1
ATOM 883 O O . PRO A 1 113 ? -29.054 -18.269 31.015 1.00 82.50 113 PRO A O 1
ATOM 886 N N . GLU A 1 114 ? -29.994 -16.612 29.832 1.00 81.62 114 GLU A N 1
ATOM 887 C CA . GLU A 1 114 ? -30.840 -16.088 30.922 1.00 81.62 114 GLU A CA 1
ATOM 888 C C . GLU A 1 114 ? -31.716 -17.157 31.604 1.00 81.62 114 GLU A C 1
ATOM 890 O O . GLU A 1 114 ? -32.129 -16.992 32.752 1.00 81.62 114 GLU A O 1
ATOM 895 N N . GLN A 1 115 ? -32.030 -18.249 30.897 1.00 82.19 115 GLN A N 1
ATOM 896 C CA . GLN A 1 115 ? -32.821 -19.362 31.416 1.00 82.19 115 GLN A CA 1
ATOM 897 C C . GLN A 1 115 ? -32.197 -20.708 31.046 1.00 82.19 115 GLN A C 1
ATOM 899 O O . GLN A 1 115 ? -32.167 -21.122 29.884 1.00 82.19 115 GLN A O 1
ATOM 904 N N . THR A 1 116 ? -31.781 -21.440 32.073 1.00 83.56 116 THR A N 1
ATOM 905 C CA . THR A 1 116 ? -31.257 -22.810 31.984 1.00 83.56 116 THR A CA 1
ATOM 906 C C . THR A 1 116 ? -32.355 -23.870 32.077 1.00 83.56 116 THR A C 1
ATOM 908 O O . THR A 1 116 ? -32.080 -25.064 31.981 1.00 83.56 116 THR A O 1
ATOM 911 N N . LEU A 1 117 ? -33.619 -23.453 32.195 1.00 86.12 117 LEU A N 1
ATOM 912 C CA . LEU A 1 117 ? -34.772 -24.344 32.190 1.00 86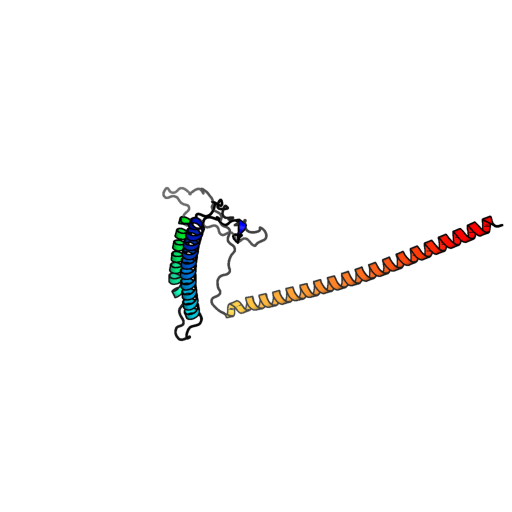.12 117 LEU A CA 1
ATOM 913 C C . LEU A 1 117 ? -35.251 -24.600 30.756 1.00 86.12 117 LEU A C 1
ATOM 915 O O . LEU A 1 117 ? -35.358 -23.708 29.905 1.00 86.12 117 LEU A O 1
ATOM 919 N N . CYS A 1 118 ? -35.517 -25.861 30.448 1.00 82.25 118 CYS A N 1
ATOM 920 C CA . CYS A 1 118 ? -36.214 -26.249 29.233 1.00 82.25 118 CYS A CA 1
ATOM 921 C C . CYS A 1 118 ? -37.718 -25.981 29.403 1.00 82.25 118 CYS A C 1
ATOM 923 O O . CYS A 1 118 ? -38.240 -26.047 30.513 1.00 82.25 118 CYS A O 1
ATOM 925 N N . GLY A 1 119 ? -38.451 -25.753 28.309 1.00 81.44 119 GLY A N 1
ATOM 926 C CA . GLY A 1 119 ? -39.912 -25.582 28.355 1.00 81.44 119 GLY A CA 1
ATOM 927 C C . GLY A 1 119 ? -40.673 -26.784 28.939 1.00 81.44 119 GLY A C 1
ATOM 928 O O . GLY A 1 119 ? -41.848 -26.662 29.263 1.00 81.44 119 GLY A O 1
ATOM 929 N N . CYS A 1 120 ? -40.011 -27.934 29.106 1.00 86.00 120 CYS A N 1
ATOM 930 C CA . CYS A 1 120 ? -40.537 -29.111 29.799 1.00 86.00 120 CYS A CA 1
ATOM 931 C C . CYS A 1 120 ? -40.262 -29.142 31.319 1.00 86.00 120 CYS A C 1
ATOM 933 O O . CYS A 1 120 ? -40.670 -30.095 31.977 1.00 86.00 120 CYS A O 1
ATOM 935 N N . GLY A 1 121 ? -39.575 -28.142 31.884 1.00 81.62 121 GLY A N 1
ATOM 936 C CA . GLY A 1 121 ? -39.257 -28.045 33.316 1.00 81.62 121 GLY A CA 1
ATOM 937 C C . GLY A 1 121 ? -37.972 -28.754 33.762 1.00 81.62 121 GLY A C 1
ATOM 938 O O . GLY A 1 121 ? -37.644 -28.708 34.943 1.00 81.62 121 GLY A O 1
ATOM 939 N N . ALA A 1 122 ? -37.234 -29.388 32.847 1.00 81.69 122 ALA A N 1
ATOM 940 C CA . ALA A 1 122 ? -35.926 -29.982 33.131 1.00 81.69 122 ALA A CA 1
ATOM 941 C C . ALA A 1 122 ? -34.780 -28.967 32.955 1.00 81.69 122 ALA A C 1
ATOM 943 O O . ALA A 1 122 ? -34.875 -28.059 32.124 1.00 81.69 122 ALA A O 1
ATOM 944 N N . GLU A 1 123 ? -33.681 -29.150 33.690 1.00 86.56 123 GLU A N 1
ATOM 945 C CA . GLU A 1 123 ? -32.439 -28.397 33.476 1.00 86.56 123 GLU A CA 1
ATOM 946 C C . GLU A 1 123 ? -31.809 -28.765 32.126 1.00 86.56 123 GLU A C 1
ATOM 948 O O . GLU A 1 123 ? -31.736 -29.934 31.737 1.00 86.56 123 GLU A O 1
ATOM 953 N N . ARG A 1 124 ? -31.367 -27.750 31.380 1.00 85.62 124 ARG A N 1
ATOM 954 C CA . ARG A 1 124 ? -30.649 -27.930 30.116 1.00 85.62 124 ARG A CA 1
ATOM 955 C C . ARG A 1 124 ? -29.224 -28.393 30.412 1.00 85.62 124 ARG A C 1
ATOM 957 O O . ARG A 1 124 ? -28.521 -27.746 31.179 1.00 85.62 124 ARG A O 1
ATOM 964 N N . HIS A 1 125 ? -28.772 -29.462 29.759 1.00 83.44 125 HIS A N 1
ATOM 965 C CA . HIS A 1 125 ? -27.355 -29.828 29.789 1.00 83.44 125 HIS A CA 1
ATOM 966 C C . HIS A 1 125 ? -26.561 -29.052 28.728 1.00 83.44 125 HIS A C 1
ATOM 968 O O . HIS A 1 125 ? -27.099 -28.706 27.670 1.00 83.44 125 HIS A O 1
ATOM 974 N N . VAL A 1 126 ? -25.279 -28.820 28.994 1.00 83.31 126 VAL A N 1
ATOM 975 C CA . VAL A 1 126 ? -24.362 -28.112 28.092 1.00 83.31 126 VAL A CA 1
ATOM 976 C C . VAL A 1 126 ? -23.972 -29.020 26.917 1.00 83.31 126 VAL A C 1
ATOM 978 O O . VAL A 1 126 ? -23.497 -30.134 27.134 1.00 83.31 126 VAL A O 1
ATOM 981 N N . ILE A 1 127 ? -24.159 -28.555 25.673 1.00 84.00 127 ILE A N 1
ATOM 982 C CA . ILE A 1 127 ? -23.695 -29.239 24.451 1.00 84.00 127 ILE A CA 1
ATOM 983 C C . ILE A 1 127 ? -22.723 -28.327 23.718 1.00 84.00 127 ILE A C 1
ATOM 985 O O . ILE A 1 127 ? -23.149 -27.397 23.037 1.00 84.00 127 ILE A O 1
ATOM 989 N N . GLY A 1 128 ? -21.437 -28.655 23.798 1.00 74.56 128 GLY A N 1
ATOM 990 C CA . GLY A 1 128 ? -20.391 -27.863 23.165 1.00 74.56 128 GLY A CA 1
ATOM 991 C C . GLY A 1 128 ? -20.145 -26.551 23.907 1.00 74.56 128 GLY A C 1
ATOM 992 O O . GLY A 1 128 ? -21.064 -25.872 24.354 1.00 74.56 128 GLY A O 1
ATOM 993 N N . GLU A 1 129 ? -18.875 -26.214 24.049 1.00 80.31 129 GLU A N 1
ATOM 994 C CA . GLU A 1 129 ? -18.420 -24.946 24.601 1.00 80.31 129 GLU A CA 1
ATOM 995 C C . GLU A 1 129 ? -17.636 -24.246 23.492 1.00 80.31 129 GLU A C 1
ATOM 997 O O . GLU A 1 129 ? -16.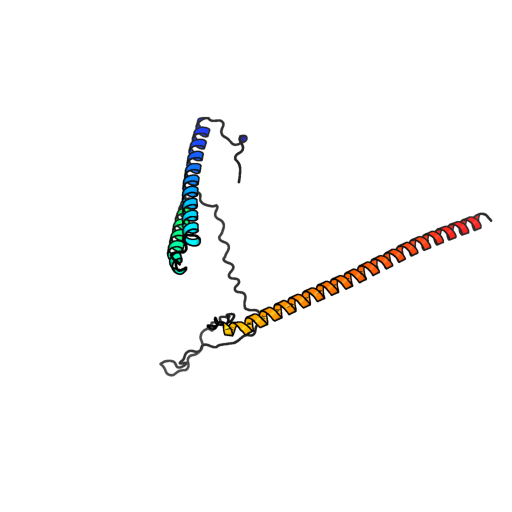759 -24.864 22.881 1.00 80.31 129 GLU A O 1
ATOM 1002 N N . ASP A 1 130 ? -17.981 -22.993 23.198 1.00 81.94 130 ASP A N 1
ATOM 1003 C CA . ASP A 1 130 ? -17.201 -22.151 22.293 1.00 81.94 130 ASP A CA 1
ATOM 1004 C C . ASP A 1 130 ? -16.415 -21.138 23.125 1.00 81.94 130 ASP A C 1
ATOM 1006 O O . ASP A 1 130 ? -16.980 -20.434 23.961 1.00 81.94 130 ASP A O 1
ATOM 1010 N N . THR A 1 131 ? -15.100 -21.089 22.918 1.00 79.56 131 THR A N 1
ATOM 1011 C CA . THR A 1 131 ? -14.186 -20.231 23.681 1.00 79.56 131 THR A CA 1
ATOM 1012 C C . THR A 1 131 ? -13.477 -19.278 22.729 1.00 79.56 131 THR A C 1
ATOM 1014 O O . THR A 1 131 ? -12.735 -19.689 21.837 1.00 79.56 131 THR A O 1
ATOM 1017 N N . SER A 1 132 ? -13.685 -17.974 22.919 1.00 77.50 132 SER A N 1
ATOM 1018 C CA . SER A 1 132 ? -13.015 -16.938 22.130 1.00 77.50 132 SER A CA 1
ATOM 1019 C C . SER A 1 132 ? -12.112 -16.082 23.013 1.00 77.50 132 SER A C 1
ATOM 1021 O O . SER A 1 132 ? -12.581 -15.458 23.961 1.00 77.50 132 SER A O 1
ATOM 1023 N N . GLU A 1 133 ? -10.821 -16.008 22.684 1.00 77.62 133 GLU A N 1
ATOM 1024 C CA . GLU A 1 133 ? -9.873 -15.111 23.354 1.00 77.62 133 GLU A CA 1
ATOM 1025 C C . GLU A 1 133 ? -9.763 -13.786 22.582 1.00 77.62 133 GLU A C 1
ATOM 1027 O O . GLU A 1 133 ? -9.471 -13.771 21.382 1.00 77.62 133 GLU A O 1
ATOM 1032 N N . ARG A 1 134 ? -9.957 -12.654 23.269 1.00 73.06 134 ARG A N 1
ATOM 1033 C CA . ARG A 1 134 ? -9.760 -11.307 22.715 1.00 73.06 134 ARG A CA 1
ATOM 1034 C C . ARG A 1 134 ? -8.885 -10.489 23.662 1.00 73.06 134 ARG A C 1
ATOM 1036 O O . ARG A 1 134 ? -9.050 -10.560 24.872 1.00 73.06 134 ARG A O 1
ATOM 1043 N N . LEU A 1 135 ? -7.951 -9.715 23.111 1.00 72.19 135 LEU A N 1
ATOM 1044 C CA . LEU A 1 135 ? -7.219 -8.713 23.884 1.00 72.19 135 LEU A CA 1
ATOM 1045 C C . LEU A 1 135 ? -8.150 -7.515 24.108 1.00 72.19 135 LEU A C 1
ATOM 1047 O O . LEU A 1 135 ? -8.657 -6.967 23.126 1.00 72.19 135 LEU A O 1
ATOM 1051 N N . ASP A 1 136 ? -8.369 -7.106 25.357 1.00 65.06 136 ASP A N 1
ATOM 1052 C CA . ASP A 1 136 ? -9.142 -5.898 25.646 1.00 65.06 136 ASP A CA 1
ATOM 1053 C C . ASP A 1 136 ? -8.423 -4.674 25.079 1.00 65.06 136 ASP A C 1
ATOM 1055 O O . ASP A 1 136 ? -7.369 -4.244 25.555 1.00 65.06 136 ASP A O 1
ATOM 1059 N N . ILE A 1 137 ? -9.005 -4.109 24.025 1.00 60.50 137 ILE A N 1
ATOM 1060 C CA . ILE A 1 137 ? -8.642 -2.790 23.530 1.00 60.50 137 ILE A CA 1
ATOM 1061 C C . ILE A 1 137 ? -9.372 -1.819 24.451 1.00 60.50 137 ILE A C 1
ATOM 1063 O O . ILE A 1 137 ? -10.602 -1.778 24.462 1.00 60.50 137 ILE A O 1
ATOM 1067 N N . SER A 1 138 ? -8.618 -1.084 25.270 1.00 57.66 138 SER A N 1
ATOM 1068 C CA . SER A 1 138 ? -9.181 -0.070 26.162 1.00 57.66 138 SER A CA 1
ATOM 1069 C C . SER A 1 138 ? -10.129 0.840 25.385 1.00 57.66 138 SER A C 1
ATOM 1071 O O . SER A 1 138 ? -9.768 1.320 24.309 1.00 57.66 138 SER A O 1
ATOM 1073 N N . GLN A 1 139 ? -11.315 1.081 25.940 1.00 55.72 139 GLN A N 1
ATOM 1074 C CA . GLN A 1 139 ? -12.314 1.957 25.335 1.00 55.72 139 GLN A CA 1
ATOM 1075 C C . GLN A 1 139 ? -11.708 3.326 25.006 1.00 55.72 139 GLN A C 1
ATOM 1077 O O . GLN A 1 139 ? -10.905 3.867 25.776 1.00 55.72 139 GLN A O 1
ATOM 1082 N N . VAL A 1 140 ? -12.100 3.875 23.855 1.00 58.78 140 VAL A N 1
ATOM 1083 C CA . VAL A 1 140 ? -11.774 5.252 23.478 1.00 58.78 140 VAL A CA 1
ATOM 1084 C C . VAL A 1 140 ? -12.308 6.160 24.580 1.00 58.78 140 VAL A C 1
ATOM 1086 O O . VAL A 1 140 ? -13.501 6.166 24.868 1.00 58.78 140 VAL A O 1
ATOM 1089 N N . ARG A 1 141 ? -11.411 6.891 25.244 1.00 63.44 141 ARG A N 1
ATOM 1090 C CA . ARG A 1 141 ? -11.792 7.844 26.288 1.00 63.44 141 ARG A CA 1
ATOM 1091 C C . ARG A 1 141 ? -12.358 9.087 25.611 1.00 63.44 141 ARG A C 1
ATOM 1093 O O . ARG A 1 141 ? -11.710 9.639 24.722 1.00 63.44 141 ARG A O 1
ATOM 1100 N N . GLU A 1 142 ? -13.555 9.502 26.008 1.00 63.81 142 GLU A N 1
ATOM 1101 C CA . GLU A 1 142 ? -14.288 10.595 25.355 1.00 63.81 142 GLU A CA 1
ATOM 1102 C C . GLU A 1 142 ? -13.744 11.983 25.721 1.00 63.81 142 GLU A C 1
ATOM 1104 O O . GLU A 1 142 ? -13.832 12.912 24.918 1.00 63.81 142 GLU A O 1
ATOM 1109 N N . GLN A 1 143 ? -13.138 12.146 26.906 1.00 65.62 143 GLN A N 1
ATOM 1110 C CA . GLN A 1 143 ? -12.603 13.436 27.343 1.00 65.62 143 GLN A CA 1
ATOM 1111 C C . GLN A 1 143 ? -11.076 13.519 27.159 1.00 65.62 143 GLN A C 1
ATOM 1113 O O . GLN A 1 143 ? -10.341 12.660 27.654 1.00 65.62 143 GLN A O 1
ATOM 1118 N N . PRO A 1 144 ? -10.549 14.590 26.528 1.00 64.31 144 PRO A N 1
ATOM 1119 C CA . PRO A 1 144 ? -9.108 14.795 26.342 1.00 64.31 144 PRO A CA 1
ATOM 1120 C C . PRO A 1 144 ? -8.295 14.766 27.646 1.00 64.31 144 PRO A C 1
ATOM 1122 O O . PRO A 1 144 ? -7.144 14.330 27.653 1.00 64.31 144 PRO A O 1
ATOM 1125 N N . ALA A 1 145 ? -8.894 15.194 28.763 1.00 69.81 145 ALA A N 1
ATOM 1126 C CA . ALA A 1 145 ? -8.259 15.195 30.081 1.00 69.81 145 ALA A CA 1
ATOM 1127 C C . ALA A 1 145 ? -7.939 13.779 30.593 1.00 69.81 145 ALA A C 1
ATOM 1129 O O . ALA A 1 145 ? -6.948 13.586 31.302 1.00 69.81 145 ALA A O 1
ATOM 1130 N N . ASP A 1 146 ? -8.705 12.770 30.172 1.00 66.25 146 ASP A N 1
ATOM 1131 C CA . ASP A 1 146 ? -8.491 11.385 30.587 1.00 66.25 146 ASP A CA 1
ATOM 1132 C C . ASP A 1 146 ? -7.263 10.757 29.909 1.00 66.25 146 ASP A C 1
ATOM 1134 O O . ASP A 1 146 ? -6.719 9.768 30.407 1.00 66.25 146 ASP A O 1
ATOM 1138 N N . TYR A 1 147 ? -6.758 11.344 28.818 1.00 69.94 147 TYR A N 1
ATOM 1139 C CA . TYR A 1 147 ? -5.481 10.954 28.208 1.00 69.94 147 TYR A CA 1
ATOM 1140 C C . TYR A 1 147 ? -4.267 11.531 28.941 1.00 69.94 147 TYR A C 1
ATOM 1142 O O . TYR A 1 147 ? -3.151 11.070 28.705 1.00 69.94 147 TYR A O 1
ATOM 1150 N N . GLY A 1 148 ? -4.453 12.489 29.858 1.00 75.31 148 GLY A N 1
ATOM 1151 C CA . GLY A 1 148 ? -3.349 13.133 30.575 1.00 75.31 148 GLY A CA 1
ATOM 1152 C C . GLY A 1 148 ? -2.464 12.132 31.324 1.00 75.31 148 GLY A C 1
ATOM 1153 O O . GLY A 1 148 ? -1.241 12.188 31.210 1.00 75.31 148 GLY A O 1
ATOM 1154 N N . LYS A 1 149 ? -3.080 11.152 32.003 1.00 75.81 149 LYS A N 1
ATOM 1155 C CA . LYS A 1 149 ? -2.349 10.066 32.683 1.00 75.81 149 LYS A CA 1
ATOM 1156 C C . LYS A 1 149 ? -1.625 9.139 31.700 1.00 75.81 149 LYS A C 1
ATOM 1158 O O . LYS A 1 149 ? -0.495 8.742 31.944 1.00 75.81 149 LYS A O 1
ATOM 1163 N N . ALA A 1 150 ? -2.243 8.830 30.559 1.00 75.75 150 ALA A N 1
ATOM 1164 C CA . ALA A 1 150 ? -1.620 7.980 29.543 1.00 75.75 150 ALA A CA 1
ATOM 1165 C C . ALA A 1 150 ? -0.393 8.658 28.907 1.00 75.75 150 ALA A C 1
ATOM 1167 O O . ALA A 1 150 ? 0.629 8.010 28.684 1.00 75.75 150 ALA A O 1
ATOM 1168 N N . TYR A 1 151 ? -0.466 9.971 28.670 1.00 75.75 151 TYR A N 1
ATOM 1169 C CA . TYR A 1 151 ? 0.662 10.763 28.183 1.00 75.75 151 TYR A CA 1
ATOM 1170 C C . TYR A 1 151 ? 1.799 10.847 29.204 1.00 75.75 151 TYR A C 1
ATOM 1172 O O . TYR A 1 151 ? 2.961 10.697 28.822 1.00 75.75 151 TYR A O 1
ATOM 1180 N N . SER A 1 152 ? 1.494 11.047 30.493 1.00 80.31 152 SER A N 1
ATOM 1181 C CA . SER A 1 152 ? 2.525 11.056 31.537 1.00 80.31 152 SER A CA 1
ATOM 1182 C C . SER A 1 152 ? 3.192 9.692 31.695 1.00 80.31 152 SER A C 1
ATOM 1184 O O . SER A 1 152 ? 4.416 9.629 31.790 1.00 80.31 152 SER A O 1
ATOM 1186 N N . ASP A 1 153 ? 2.419 8.606 31.646 1.00 83.88 153 ASP A N 1
ATOM 1187 C CA . ASP A 1 153 ? 2.943 7.240 31.738 1.00 83.88 153 ASP A CA 1
ATOM 1188 C C . ASP A 1 153 ? 3.816 6.895 30.527 1.00 83.88 153 ASP A C 1
ATOM 1190 O O . ASP A 1 153 ? 4.865 6.261 30.661 1.00 83.88 153 ASP A O 1
ATOM 1194 N N . PHE A 1 154 ? 3.416 7.332 29.329 1.00 86.88 154 PHE A N 1
ATOM 1195 C CA . PHE A 1 154 ? 4.234 7.191 28.129 1.00 86.88 154 PHE A CA 1
ATOM 1196 C C . PHE A 1 154 ? 5.549 7.963 28.264 1.00 86.88 154 PHE A C 1
ATOM 1198 O O . PHE A 1 154 ? 6.612 7.395 28.021 1.00 86.88 154 PHE A O 1
ATOM 1205 N N . ALA A 1 155 ? 5.497 9.223 28.703 1.00 85.06 155 ALA A N 1
ATOM 1206 C CA . ALA A 1 155 ? 6.690 10.038 28.910 1.00 85.06 155 ALA A CA 1
ATOM 1207 C C . ALA A 1 155 ? 7.636 9.419 29.956 1.00 85.06 155 ALA A C 1
ATOM 1209 O O . ALA A 1 155 ? 8.842 9.348 29.722 1.00 85.06 155 ALA A O 1
ATOM 1210 N N . GLN A 1 156 ? 7.101 8.895 31.064 1.00 87.25 156 GLN A N 1
ATOM 1211 C CA . GLN A 1 156 ? 7.882 8.164 32.067 1.00 87.25 156 GLN A CA 1
ATOM 1212 C C . GLN A 1 156 ? 8.547 6.920 31.472 1.00 87.25 156 GLN A C 1
ATOM 1214 O O . GLN A 1 156 ? 9.749 6.732 31.635 1.00 87.25 156 GLN A O 1
ATOM 1219 N N . LYS A 1 157 ? 7.810 6.113 30.698 1.00 89.00 157 LYS A N 1
ATOM 1220 C CA . LYS A 1 157 ? 8.369 4.923 30.034 1.00 89.00 157 LYS A CA 1
ATOM 1221 C C . LYS A 1 157 ? 9.450 5.263 29.008 1.00 89.00 157 LYS A C 1
ATOM 1223 O O . LYS A 1 157 ? 10.408 4.505 28.874 1.00 89.00 157 LYS A O 1
ATOM 1228 N N . GLN A 1 158 ? 9.320 6.382 28.292 1.00 89.06 158 GLN A N 1
ATOM 1229 C CA . GLN A 1 158 ? 10.363 6.860 27.378 1.00 89.06 158 GLN A CA 1
ATOM 1230 C C . GLN A 1 158 ? 11.636 7.252 28.137 1.00 89.06 158 GLN A C 1
ATOM 1232 O O . GLN A 1 158 ? 12.731 6.884 27.715 1.00 89.06 158 GLN A O 1
ATOM 1237 N N . MET A 1 159 ? 11.506 7.929 29.282 1.00 88.88 159 MET A N 1
ATOM 1238 C CA . MET A 1 159 ? 12.651 8.270 30.133 1.00 88.88 159 MET A CA 1
ATOM 1239 C C . MET A 1 159 ? 13.306 7.025 30.742 1.00 88.88 159 MET A C 1
ATOM 1241 O O . MET A 1 159 ? 14.530 6.920 30.729 1.00 88.88 159 MET A O 1
ATOM 1245 N N . ASP A 1 160 ? 12.524 6.046 31.199 1.00 89.69 160 ASP A N 1
ATOM 1246 C CA . ASP A 1 160 ? 13.048 4.772 31.705 1.00 89.69 160 ASP A CA 1
ATOM 1247 C C . ASP A 1 160 ? 13.812 3.996 30.627 1.00 89.69 160 ASP A C 1
ATOM 1249 O O . ASP A 1 160 ? 14.890 3.453 30.886 1.00 89.69 160 ASP A O 1
ATOM 1253 N N . LEU A 1 161 ? 13.274 3.950 29.403 1.00 93.69 161 LEU A N 1
ATOM 1254 C CA . LEU A 1 161 ? 13.950 3.335 28.267 1.00 93.69 161 LEU A CA 1
ATOM 1255 C C . LEU A 1 161 ? 15.267 4.056 27.974 1.00 93.69 161 LEU A C 1
ATOM 1257 O O . LEU A 1 161 ? 16.304 3.402 27.880 1.00 93.69 161 LEU A O 1
ATOM 1261 N N . LEU A 1 162 ? 15.240 5.389 27.896 1.00 92.94 162 LEU A N 1
ATOM 1262 C CA . LEU A 1 162 ? 16.431 6.207 27.686 1.00 92.94 162 LEU A CA 1
ATOM 1263 C C . LEU A 1 162 ? 17.494 5.909 28.753 1.00 92.94 162 LEU A C 1
ATOM 1265 O O . LEU A 1 162 ? 18.625 5.572 28.409 1.00 92.94 162 LEU A O 1
ATOM 1269 N N . MET A 1 163 ? 17.134 5.938 30.036 1.00 91.75 163 MET A N 1
ATOM 1270 C CA . MET A 1 163 ? 18.067 5.669 31.134 1.00 91.75 163 MET A CA 1
ATOM 1271 C C . MET A 1 163 ? 18.671 4.265 31.053 1.00 91.75 163 MET A C 1
ATOM 1273 O O . MET A 1 163 ? 19.882 4.114 31.215 1.00 91.75 163 MET A O 1
ATOM 1277 N N . ARG A 1 164 ? 17.868 3.245 30.722 1.00 93.12 164 ARG A N 1
ATOM 1278 C CA . ARG A 1 164 ? 18.371 1.878 30.507 1.00 93.12 164 ARG A CA 1
ATOM 1279 C C . ARG A 1 164 ? 19.325 1.793 29.323 1.00 93.12 164 ARG A C 1
ATOM 1281 O O . ARG A 1 164 ? 20.339 1.109 29.419 1.00 93.12 164 ARG A O 1
ATOM 1288 N N . THR A 1 1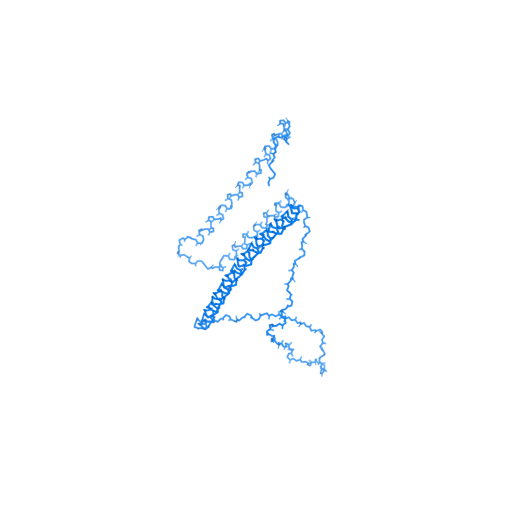65 ? 19.034 2.486 28.221 1.00 87.75 165 THR A N 1
ATOM 1289 C CA . THR A 1 165 ? 19.949 2.508 27.069 1.00 87.75 165 THR A CA 1
ATOM 1290 C C . THR A 1 165 ? 21.271 3.192 27.404 1.00 87.75 165 THR A C 1
ATOM 1292 O O . THR A 1 165 ? 22.322 2.671 27.045 1.00 87.75 165 THR A O 1
ATOM 1295 N N . VAL A 1 166 ? 21.243 4.295 28.157 1.00 92.62 166 VAL A N 1
ATOM 1296 C CA . VAL A 1 166 ? 22.454 4.997 28.605 1.00 92.62 166 VAL A CA 1
ATOM 1297 C C . VAL A 1 166 ? 23.281 4.118 29.545 1.00 92.62 166 VAL A C 1
ATOM 1299 O O . VAL A 1 166 ? 24.492 4.012 29.364 1.00 92.62 166 VAL A O 1
ATOM 1302 N N . GLN A 1 167 ? 22.645 3.432 30.500 1.00 90.19 167 GLN A N 1
ATOM 1303 C CA . GLN A 1 167 ? 23.321 2.474 31.383 1.00 90.19 167 GLN A CA 1
ATOM 1304 C C . GLN A 1 167 ? 23.950 1.323 30.590 1.00 90.19 167 GLN A C 1
ATOM 1306 O O . GLN A 1 167 ? 25.133 1.047 30.757 1.00 90.19 167 GLN A O 1
ATOM 1311 N N . ALA A 1 168 ? 23.210 0.717 29.658 1.00 91.25 168 ALA A N 1
ATOM 1312 C CA . ALA A 1 168 ? 23.725 -0.368 28.825 1.00 91.25 168 ALA A CA 1
ATOM 1313 C C . ALA A 1 168 ? 24.916 0.068 27.954 1.00 91.25 168 ALA A C 1
ATOM 1315 O O . ALA A 1 168 ? 25.886 -0.679 27.815 1.00 91.25 168 ALA A O 1
ATOM 1316 N N . MET A 1 169 ? 24.874 1.280 27.389 1.00 88.62 169 MET A N 1
ATOM 1317 C CA . MET A 1 169 ? 26.008 1.841 26.648 1.00 88.62 169 MET A CA 1
ATOM 1318 C C . MET A 1 169 ? 27.206 2.108 27.562 1.00 88.62 169 MET A C 1
ATOM 1320 O O . MET A 1 169 ? 28.339 1.824 27.172 1.00 88.62 169 MET A O 1
ATOM 1324 N N . SER A 1 170 ? 26.973 2.605 28.780 1.00 89.50 170 SER A N 1
ATOM 1325 C CA . SER A 1 170 ? 28.045 2.818 29.755 1.00 89.50 170 SER A CA 1
ATOM 1326 C C . SER A 1 170 ? 28.703 1.503 30.178 1.00 89.50 170 SER A C 1
ATOM 1328 O O . SER A 1 170 ? 29.929 1.436 30.240 1.00 89.50 170 SER A O 1
ATOM 1330 N N . ASP A 1 171 ? 27.917 0.456 30.431 1.00 89.31 171 ASP A N 1
ATOM 1331 C CA . ASP A 1 171 ? 28.421 -0.866 30.812 1.00 89.31 171 ASP A CA 1
ATOM 1332 C C . ASP A 1 171 ? 29.221 -1.507 29.678 1.00 89.31 171 ASP A C 1
ATOM 1334 O O . ASP A 1 171 ? 30.275 -2.101 29.910 1.00 89.31 171 ASP A O 1
ATOM 1338 N N . LEU A 1 172 ? 28.746 -1.376 28.434 1.00 88.31 172 LEU A N 1
ATOM 1339 C CA . LEU A 1 172 ? 29.469 -1.866 27.263 1.00 88.31 172 LEU A CA 1
ATOM 1340 C C . LEU A 1 172 ? 30.794 -1.109 27.078 1.00 88.31 172 LEU A C 1
ATOM 1342 O O . LEU A 1 172 ? 31.821 -1.725 26.792 1.00 88.31 172 LEU A O 1
ATOM 1346 N N . GLY A 1 173 ? 30.796 0.208 27.298 1.00 84.06 173 GLY A N 1
ATOM 1347 C CA . GLY A 1 173 ? 32.006 1.032 27.274 1.00 84.06 173 GLY A CA 1
ATOM 1348 C C . GLY A 1 173 ? 33.016 0.634 28.352 1.00 84.06 173 GLY A C 1
ATOM 1349 O O . GLY A 1 173 ? 34.204 0.511 28.067 1.00 84.06 173 GLY A O 1
ATOM 1350 N N . GLN A 1 174 ? 32.556 0.358 29.576 1.00 83.25 174 GLN A N 1
ATOM 1351 C CA . GLN A 1 174 ? 33.429 -0.115 30.653 1.00 83.25 174 GLN A CA 1
ATOM 1352 C C . GLN A 1 174 ? 34.000 -1.502 30.355 1.00 83.25 174 GLN A C 1
ATOM 1354 O O . GLN A 1 174 ? 35.205 -1.686 30.481 1.00 83.25 174 GLN A O 1
ATOM 1359 N N . LYS A 1 175 ? 33.171 -2.449 29.898 1.00 87.00 175 LYS A N 1
ATOM 1360 C CA . LYS A 1 175 ? 33.608 -3.814 29.560 1.00 87.00 175 LYS A CA 1
ATOM 1361 C C . LYS A 1 175 ? 34.615 -3.838 28.416 1.00 87.00 175 LYS A C 1
ATOM 1363 O O . LYS A 1 175 ? 35.655 -4.474 28.531 1.00 87.00 175 LYS A O 1
ATOM 1368 N N . THR A 1 176 ? 34.351 -3.100 27.341 1.00 80.62 176 THR A N 1
ATOM 1369 C CA . THR A 1 176 ? 35.297 -2.991 26.217 1.00 80.62 176 THR A CA 1
ATOM 1370 C C . THR A 1 176 ? 36.578 -2.261 26.629 1.00 80.62 176 THR A C 1
ATOM 1372 O O . THR A 1 176 ? 37.673 -2.663 26.233 1.00 80.62 176 THR A O 1
ATOM 1375 N N . GLY A 1 177 ? 36.480 -1.245 27.492 1.00 75.81 177 GLY A N 1
ATOM 1376 C CA . GLY A 1 177 ? 37.635 -0.602 28.119 1.00 75.81 177 GLY A CA 1
ATOM 1377 C C . GLY A 1 177 ? 38.485 -1.589 28.923 1.00 75.81 177 GLY A C 1
ATOM 1378 O O . GLY A 1 177 ? 39.692 -1.671 28.714 1.00 75.81 177 GLY A O 1
ATOM 1379 N N . THR A 1 178 ? 37.871 -2.400 29.787 1.00 80.62 178 THR A N 1
ATOM 1380 C CA . THR A 1 178 ? 38.605 -3.399 30.577 1.00 80.62 178 THR A CA 1
ATOM 1381 C C . THR A 1 178 ? 39.190 -4.502 29.697 1.00 80.62 178 THR A C 1
ATOM 1383 O O . THR A 1 178 ? 40.373 -4.804 29.820 1.00 80.62 178 THR A O 1
ATOM 1386 N N . GLU A 1 179 ? 38.431 -5.036 28.737 1.00 82.12 179 GLU A N 1
ATOM 1387 C CA . GLU A 1 179 ? 38.893 -6.097 27.830 1.00 82.12 179 GLU A CA 1
ATOM 1388 C C . GLU A 1 179 ? 40.070 -5.641 26.962 1.00 82.12 179 GLU A C 1
ATOM 1390 O O . GLU A 1 179 ? 41.035 -6.382 26.783 1.00 82.12 179 GLU A O 1
ATOM 1395 N N . THR A 1 180 ? 40.041 -4.405 26.456 1.00 70.38 180 THR A N 1
ATOM 1396 C CA . THR A 1 180 ? 41.156 -3.855 25.669 1.00 70.38 180 THR A CA 1
ATOM 1397 C C . THR A 1 180 ? 42.404 -3.638 26.519 1.00 70.38 180 THR A C 1
ATOM 1399 O O . THR A 1 180 ? 43.504 -3.956 26.063 1.00 70.38 180 THR A O 1
ATOM 1402 N N . THR A 1 181 ? 42.261 -3.174 27.766 1.00 72.69 181 THR A N 1
ATOM 1403 C CA . THR A 1 181 ? 43.400 -3.073 28.692 1.00 72.69 181 THR A CA 1
ATOM 1404 C C . THR A 1 181 ? 43.970 -4.440 29.062 1.00 72.69 181 THR A C 1
ATOM 1406 O O . THR A 1 181 ? 45.187 -4.598 29.051 1.00 72.69 181 THR A O 1
ATOM 1409 N N . GLU A 1 182 ? 43.127 -5.446 29.301 1.00 79.06 182 GLU A N 1
ATOM 1410 C CA . GLU A 1 182 ? 43.565 -6.813 29.600 1.00 79.06 182 GLU A CA 1
ATOM 1411 C C . GLU A 1 182 ? 44.234 -7.499 28.404 1.00 79.06 182 GLU A C 1
ATOM 1413 O O . GLU A 1 182 ? 45.214 -8.225 28.567 1.00 79.06 182 GLU A O 1
ATOM 1418 N N . LEU A 1 183 ? 43.726 -7.287 27.189 1.00 74.38 183 LEU A N 1
ATOM 1419 C CA . LEU A 1 183 ? 44.356 -7.797 25.971 1.00 74.38 183 LEU A CA 1
ATOM 1420 C C . LEU A 1 183 ? 45.715 -7.132 25.736 1.00 74.38 183 LEU A C 1
ATOM 1422 O O . LEU A 1 183 ? 46.675 -7.814 25.378 1.00 74.38 183 LEU A O 1
ATOM 1426 N N . ALA A 1 184 ? 45.823 -5.822 25.975 1.00 74.12 184 ALA A N 1
ATOM 1427 C CA . ALA A 1 184 ? 47.081 -5.094 25.858 1.00 74.12 184 ALA A CA 1
ATOM 1428 C C . ALA A 1 184 ? 48.117 -5.538 26.905 1.00 74.12 184 ALA A C 1
ATOM 1430 O O . ALA A 1 184 ? 49.292 -5.704 26.565 1.00 74.12 184 ALA A O 1
ATOM 1431 N N . THR A 1 185 ? 47.709 -5.778 28.157 1.00 80.94 185 THR A N 1
ATOM 1432 C CA . THR A 1 185 ? 48.622 -6.280 29.197 1.00 80.94 185 THR A CA 1
ATOM 1433 C C . THR A 1 185 ? 49.070 -7.708 28.906 1.00 80.94 185 THR A C 1
ATOM 1435 O O . THR A 1 185 ? 50.275 -7.955 28.909 1.00 80.94 185 THR A O 1
ATOM 1438 N N . LYS A 1 186 ? 48.153 -8.616 28.538 1.00 82.00 186 LYS A N 1
ATOM 1439 C CA . LYS A 1 186 ? 48.489 -9.999 28.147 1.00 82.00 186 LYS A CA 1
ATOM 1440 C C . LYS A 1 186 ? 49.424 -10.044 26.937 1.00 82.00 186 LYS A C 1
ATOM 1442 O O . LYS A 1 186 ? 50.421 -10.758 26.958 1.00 82.00 186 LYS A O 1
ATOM 1447 N N . ALA A 1 187 ? 49.175 -9.229 25.909 1.00 76.25 187 ALA A N 1
ATOM 1448 C CA . ALA A 1 187 ? 50.063 -9.140 24.748 1.00 76.25 187 ALA A CA 1
ATOM 1449 C C . ALA A 1 187 ? 51.461 -8.600 25.116 1.00 76.25 187 ALA A C 1
ATOM 1451 O O . ALA A 1 187 ? 52.479 -9.063 24.585 1.00 76.25 187 ALA A O 1
ATOM 1452 N N . GLY A 1 188 ? 51.531 -7.638 26.041 1.00 71.06 188 GLY A N 1
ATOM 1453 C CA . GLY A 1 188 ? 52.788 -7.122 26.581 1.00 71.06 188 GLY A CA 1
ATOM 1454 C C . GLY A 1 188 ? 53.565 -8.168 27.389 1.00 71.06 188 GLY A C 1
ATOM 1455 O O . GLY A 1 188 ? 54.787 -8.268 27.251 1.00 71.06 188 GLY A O 1
ATOM 1456 N N . GLU A 1 189 ? 52.870 -8.973 28.191 1.00 75.94 189 GLU A N 1
ATOM 1457 C CA . GLU A 1 189 ? 53.447 -10.079 28.963 1.00 75.94 189 GLU A CA 1
ATOM 1458 C C . GLU A 1 189 ? 53.955 -11.207 28.061 1.00 75.94 189 GLU A C 1
ATOM 1460 O O . GLU A 1 189 ? 55.104 -11.619 28.217 1.00 75.94 189 GLU A O 1
ATOM 1465 N N . ASP A 1 190 ? 53.183 -11.627 27.057 1.00 77.69 190 ASP A N 1
ATOM 1466 C CA . ASP A 1 190 ? 53.590 -12.651 26.085 1.00 77.69 190 ASP A CA 1
ATOM 1467 C C . ASP A 1 190 ? 54.832 -12.230 25.294 1.00 77.69 190 ASP A C 1
ATOM 1469 O O . ASP A 1 190 ? 55.747 -13.024 25.051 1.00 77.69 190 ASP A O 1
ATOM 1473 N N . THR A 1 191 ? 54.893 -10.958 24.895 1.00 67.06 191 THR A N 1
ATOM 1474 C CA . THR A 1 191 ? 56.048 -10.422 24.169 1.00 67.06 191 THR A CA 1
ATOM 1475 C C . THR A 1 191 ? 57.277 -10.365 25.076 1.00 67.06 191 THR A C 1
ATOM 1477 O O . THR A 1 191 ? 58.366 -10.768 24.662 1.00 67.06 191 THR A O 1
ATOM 1480 N N . ARG A 1 192 ? 57.117 -9.944 26.340 1.00 66.75 192 ARG A N 1
ATOM 1481 C CA . ARG A 1 192 ? 58.199 -9.976 27.338 1.00 66.75 192 ARG A CA 1
ATOM 1482 C C . ARG A 1 192 ? 58.676 -11.396 27.632 1.00 66.75 192 ARG A C 1
ATOM 1484 O O . ARG A 1 192 ? 59.884 -11.607 27.674 1.00 66.75 192 ARG A O 1
ATOM 1491 N N . GLN A 1 193 ? 57.773 -12.362 27.789 1.00 76.56 193 GLN A N 1
ATOM 1492 C CA . GLN A 1 193 ? 58.127 -13.764 28.026 1.00 76.56 193 GLN A CA 1
ATOM 1493 C C . GLN A 1 193 ? 58.876 -14.366 26.835 1.00 76.56 193 GLN A C 1
ATOM 1495 O O . GLN A 1 193 ? 59.895 -15.024 27.032 1.00 76.56 193 GLN A O 1
ATOM 1500 N N . LYS A 1 194 ? 58.452 -14.085 25.595 1.00 74.88 194 LYS A N 1
ATOM 1501 C CA . LYS A 1 194 ? 59.171 -14.526 24.385 1.00 74.88 194 LYS A CA 1
ATOM 1502 C C . LYS A 1 194 ? 60.568 -13.919 24.286 1.00 74.88 194 LYS A C 1
ATOM 1504 O O . LYS A 1 194 ? 61.514 -14.621 23.935 1.00 74.88 194 LYS A O 1
ATOM 1509 N N . ILE A 1 195 ? 60.719 -12.634 24.612 1.00 69.94 195 ILE A N 1
ATOM 1510 C CA . ILE A 1 195 ? 62.035 -11.981 24.645 1.00 69.94 195 ILE A CA 1
ATOM 1511 C C . ILE A 1 195 ? 62.908 -12.603 25.743 1.00 69.94 195 ILE A C 1
ATOM 1513 O O . ILE A 1 195 ? 64.048 -12.967 25.465 1.00 69.94 195 ILE A O 1
ATOM 1517 N N . ALA A 1 196 ? 62.380 -12.795 26.954 1.00 73.31 196 ALA A N 1
ATOM 1518 C CA . ALA A 1 196 ? 63.107 -13.418 28.060 1.00 73.31 196 ALA A CA 1
ATOM 1519 C C . ALA A 1 196 ? 63.550 -14.856 27.732 1.00 73.31 196 ALA A C 1
ATOM 1521 O O . ALA A 1 196 ? 64.711 -15.198 27.949 1.00 73.31 196 ALA A O 1
ATOM 1522 N N . ALA A 1 197 ? 62.670 -15.662 27.130 1.00 76.88 197 ALA A N 1
ATOM 1523 C CA . ALA A 1 197 ? 62.974 -17.028 26.707 1.00 76.88 197 ALA A CA 1
ATOM 1524 C C . ALA A 1 197 ? 64.046 -17.075 25.606 1.00 76.88 197 ALA A C 1
ATOM 1526 O O . ALA A 1 197 ? 64.942 -17.917 25.647 1.00 76.88 197 ALA A O 1
ATOM 1527 N N . ASN A 1 198 ? 64.009 -16.147 24.645 1.00 68.75 198 ASN A N 1
ATOM 1528 C CA . ASN A 1 198 ? 65.036 -16.053 23.604 1.00 68.75 198 ASN A CA 1
ATOM 1529 C C . ASN A 1 198 ? 66.393 -15.610 24.167 1.00 68.75 198 ASN A C 1
ATOM 1531 O O . ASN A 1 198 ? 67.426 -16.121 23.738 1.00 68.75 198 ASN A O 1
ATOM 1535 N N . VAL A 1 199 ? 66.401 -14.688 25.134 1.00 73.06 199 VAL A N 1
ATOM 1536 C CA . VAL A 1 199 ? 67.626 -14.248 25.818 1.00 73.06 199 VAL A CA 1
ATOM 1537 C C . VAL A 1 199 ? 68.216 -15.382 26.659 1.00 73.06 199 VAL A C 1
ATOM 1539 O O . VAL A 1 199 ? 69.419 -15.612 26.579 1.00 73.06 199 VAL A O 1
ATOM 1542 N N . GLN A 1 200 ? 67.393 -16.137 27.395 1.00 72.38 200 GLN A N 1
ATOM 1543 C CA . GLN A 1 200 ? 67.841 -17.326 28.131 1.00 72.38 200 GLN A CA 1
ATOM 1544 C C . GLN A 1 200 ? 68.375 -18.403 27.185 1.00 72.38 200 GLN A C 1
ATOM 1546 O O . GLN A 1 200 ? 69.503 -18.848 27.352 1.00 72.38 200 GLN A O 1
ATOM 1551 N N . GLY A 1 201 ? 67.651 -18.731 26.112 1.00 72.50 201 GLY A N 1
ATOM 1552 C CA . GLY A 1 201 ? 68.120 -19.703 25.122 1.00 72.50 201 GLY A CA 1
ATOM 1553 C C . GLY A 1 201 ? 69.413 -19.280 24.410 1.00 72.50 201 GLY A C 1
ATOM 1554 O O . GLY A 1 201 ? 70.220 -20.132 24.037 1.00 72.50 201 GLY A O 1
ATOM 1555 N N . ALA A 1 202 ? 69.644 -17.976 24.228 1.00 68.44 202 ALA A N 1
ATOM 1556 C CA . ALA A 1 202 ? 70.906 -17.452 23.709 1.00 68.44 202 ALA A CA 1
ATOM 1557 C C . ALA A 1 202 ? 72.035 -17.522 24.752 1.00 68.44 202 ALA A C 1
ATOM 1559 O O . ALA A 1 202 ? 73.153 -17.909 24.407 1.00 68.44 202 ALA A O 1
ATOM 1560 N N . ALA A 1 203 ? 71.746 -17.208 26.017 1.00 66.00 203 ALA A N 1
ATOM 1561 C CA . ALA A 1 203 ? 72.694 -17.325 27.122 1.00 66.00 203 ALA A CA 1
ATOM 1562 C C . ALA A 1 203 ? 73.114 -18.786 27.367 1.00 66.00 203 ALA A C 1
ATOM 1564 O O . ALA A 1 203 ? 74.308 -19.052 27.512 1.00 66.00 203 ALA A O 1
ATOM 1565 N N . ASP A 1 204 ? 72.172 -19.731 27.309 1.00 72.31 204 ASP A N 1
ATOM 1566 C CA . ASP A 1 204 ? 72.408 -21.174 27.452 1.00 72.31 204 ASP A CA 1
ATOM 1567 C C . ASP A 1 204 ? 73.229 -21.727 26.278 1.00 72.31 204 ASP A C 1
ATOM 1569 O O . ASP A 1 204 ? 74.154 -22.525 26.453 1.00 72.31 204 ASP A O 1
ATOM 1573 N N . LYS A 1 205 ? 72.958 -21.256 25.052 1.00 71.75 205 LYS A N 1
ATOM 1574 C CA . LYS A 1 205 ? 73.779 -21.597 23.880 1.00 71.75 205 LYS A CA 1
ATOM 1575 C C . LYS A 1 205 ? 75.200 -21.056 24.017 1.00 71.75 205 LYS A C 1
ATOM 1577 O O . LYS A 1 205 ? 76.142 -21.802 23.755 1.00 71.75 205 LYS A O 1
ATOM 1582 N N . ALA A 1 206 ? 75.369 -19.813 24.465 1.00 67.12 206 ALA A N 1
ATOM 1583 C CA . ALA A 1 206 ? 76.684 -19.210 24.669 1.00 67.12 206 ALA A CA 1
ATOM 1584 C C . ALA A 1 206 ? 77.490 -19.921 25.773 1.00 67.12 206 ALA A C 1
ATOM 1586 O O . ALA A 1 206 ? 78.668 -20.212 25.573 1.00 67.12 206 ALA A O 1
ATOM 1587 N N . THR A 1 207 ? 76.861 -20.283 26.896 1.00 66.19 207 THR A N 1
ATOM 1588 C CA . THR A 1 207 ? 77.516 -21.061 27.966 1.00 66.19 207 THR A CA 1
ATOM 1589 C C . THR A 1 207 ? 77.837 -22.489 27.531 1.00 66.19 207 THR A C 1
ATOM 1591 O O . THR A 1 207 ? 78.926 -22.981 27.818 1.00 66.19 207 THR A O 1
ATOM 1594 N N . SER A 1 208 ? 76.961 -23.150 26.767 1.00 68.69 208 SER A N 1
ATOM 1595 C CA . SER A 1 208 ? 77.252 -24.488 26.227 1.00 68.69 208 SER A CA 1
ATOM 1596 C C . SER A 1 208 ? 78.388 -24.492 25.192 1.00 68.69 208 SER A C 1
ATOM 1598 O O . SER A 1 208 ? 79.135 -25.467 25.106 1.00 68.69 208 SER A O 1
ATOM 1600 N N . ALA A 1 209 ? 78.550 -23.403 24.430 1.00 66.94 209 ALA A N 1
ATOM 1601 C CA . ALA A 1 209 ? 79.654 -23.224 23.492 1.00 66.94 209 ALA A CA 1
ATOM 1602 C C . ALA A 1 209 ? 80.974 -22.915 24.217 1.00 66.94 209 ALA A C 1
ATOM 1604 O O . ALA A 1 209 ? 82.005 -23.474 23.852 1.00 66.94 209 ALA A O 1
ATOM 1605 N N . ALA A 1 210 ? 80.936 -22.102 25.278 1.00 60.16 210 ALA A N 1
ATOM 1606 C CA . ALA A 1 210 ? 82.100 -21.824 26.119 1.00 60.16 210 ALA A CA 1
ATOM 1607 C C . ALA A 1 210 ? 82.614 -23.089 26.831 1.00 60.16 210 ALA A C 1
ATOM 1609 O O . ALA A 1 210 ? 83.812 -23.348 26.821 1.00 60.16 210 ALA A O 1
ATOM 1610 N N . ASN A 1 211 ? 81.715 -23.934 27.348 1.00 65.56 211 ASN A N 1
ATOM 1611 C CA . ASN A 1 211 ? 82.083 -25.204 27.989 1.00 65.56 211 ASN A CA 1
ATOM 1612 C C . ASN A 1 211 ? 82.584 -26.277 27.004 1.00 65.56 211 ASN A C 1
ATOM 1614 O O . ASN A 1 211 ? 83.181 -27.255 27.434 1.00 65.56 211 ASN A O 1
ATOM 1618 N N . LYS A 1 212 ? 82.330 -26.128 25.696 1.00 62.59 212 LYS A N 1
ATOM 1619 C CA . LYS A 1 212 ? 82.888 -27.000 24.644 1.00 62.59 212 LYS A CA 1
ATOM 1620 C C . LYS A 1 212 ? 84.247 -26.530 24.117 1.00 62.59 212 LYS A C 1
ATOM 1622 O O . LYS A 1 212 ? 84.875 -27.270 23.366 1.00 62.59 212 LYS A O 1
ATOM 1627 N N . ALA A 1 213 ? 84.654 -25.307 24.449 1.00 52.75 213 ALA A N 1
ATOM 1628 C CA . ALA A 1 213 ? 85.899 -24.690 23.995 1.00 52.75 213 ALA A CA 1
ATOM 1629 C C . ALA A 1 213 ? 86.996 -24.651 25.082 1.00 52.75 213 ALA A C 1
ATOM 1631 O O . ALA A 1 213 ? 88.080 -24.134 24.812 1.00 52.75 213 ALA A O 1
ATOM 1632 N N . ALA A 1 214 ? 86.715 -25.186 26.276 1.00 45.12 214 ALA A N 1
ATOM 1633 C CA . ALA A 1 214 ? 87.658 -25.429 27.370 1.00 45.12 214 ALA A CA 1
ATOM 1634 C C . ALA A 1 214 ? 87.965 -26.929 27.473 1.00 45.12 214 ALA A C 1
ATOM 1636 O O . ALA A 1 214 ? 89.127 -27.261 27.794 1.00 45.12 214 ALA A O 1
#

pLDDT: mean 77.8, std 11.28, range [43.0, 96.44]

Organism: NCBI:txid943940

Sequence (214 aa):
MDMLKPADLPDDIAALKALLVASEGRNLRKQDRIDQLEKLVADFRRALFGARSEKTDPEQFELALEDIETAMAVVHAEDAALDPPASRATKPRNTNRGSLPKHLHRIEEVIEPEQTLCGCGAERHVIGEDTSERLDISQVREQPADYGKAYSDFAQKQMDLLMRTVQAMSDLGQKTGTETTELATKAGEDTRQKIAANVQGAADKATSAANKAA

Secondary structure (DSSP, 8-state):
--PPPGGGS-S-HHHHHHHHHHHHHHHHHHHHHHHHHHHHHHHHHHHHHS-TT----GGGGHHHHHHHHHHHHHHHHHHHHHSPPP----PPP----PPPPTTSPP-------S--B-TTSSBPPP-----------PPPPSSGGGGHHHHHHHHHHHHHHHHHHHHHHHHHHHHHHHHHHHHHHHHHHHHHHHHHHHHHHHHHHHHHHHTT--

InterPro domains:
  IPR024463 Transposase TnpC, homeodomain [PF13007] (36-108)
  IPR052344 Transposase-related protein [PTHR33678] (9-138)

Foldseek 3Di:
DDDDDPVNQDPDPVRVVVVVVVVVVVVVVVVVVVVVVVVVVVVVCCVVPNDPPDPDDPVVCPVVVVVVVVVVVVVVVVVCVVPPPDDDDDDPDPPPPDDDDPPDDDDDDDDDDPDQADPVRDGHDDDDDDDDDDDDDPDDDPDPVVCVVVVVVVVVVVVVVVVVVVVVVVVVVVVVVVVVVVVVVVVVVVVVVVVVVVVVVVVVVVVVVVVVVD